Protein AF-0000000079722702 (afdb_homodimer)

Organism: NCBI:txid2484901

Structure (mmCIF, N/CA/C/O backbone):
data_AF-0000000079722702-model_v1
#
loop_
_entity.id
_entity.type
_entity.pdbx_description
1 polymer 'YvaD family protein'
#
loop_
_atom_site.group_PDB
_atom_site.id
_atom_site.type_symbol
_atom_site.label_atom_id
_atom_site.label_alt_id
_atom_site.label_comp_id
_atom_site.label_asym_id
_atom_site.label_entity_id
_atom_site.label_seq_id
_atom_site.pdbx_PDB_ins_code
_atom_site.Cartn_x
_atom_site.Cartn_y
_atom_site.Cartn_z
_atom_site.occupancy
_atom_site.B_iso_or_equiv
_atom_site.auth_seq_id
_atom_site.auth_comp_id
_atom_site.auth_asym_id
_atom_site.auth_atom_id
_atom_site.pdbx_PDB_model_num
ATOM 1 N N . MET A 1 1 ? 13.555 15.914 8.844 1 88.25 1 MET A N 1
ATOM 2 C CA . MET A 1 1 ? 13.977 15.398 7.547 1 88.25 1 MET A CA 1
ATOM 3 C C . MET A 1 1 ? 15.43 14.938 7.586 1 88.25 1 MET A C 1
ATOM 5 O O . MET A 1 1 ? 15.82 14.016 6.871 1 88.25 1 MET A O 1
ATOM 9 N N . LYS A 1 2 ? 16.172 15.414 8.586 1 88.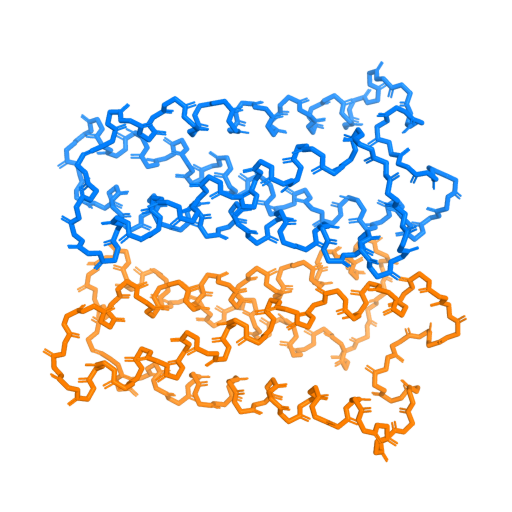75 2 LYS A N 1
ATOM 10 C CA . LYS A 1 2 ? 17.594 15.062 8.602 1 88.75 2 LYS A CA 1
ATOM 11 C C . LYS A 1 2 ? 17.781 13.57 8.844 1 88.75 2 LYS A C 1
ATOM 13 O O . LYS A 1 2 ? 18.562 12.914 8.156 1 88.75 2 LYS A O 1
ATOM 18 N N . THR A 1 3 ? 16.969 12.961 9.75 1 94.62 3 THR A N 1
ATOM 19 C CA . THR A 1 3 ? 17.109 11.539 10.07 1 94.62 3 THR A CA 1
ATOM 20 C C . THR A 1 3 ? 16.391 10.68 9.039 1 94.62 3 THR A C 1
ATOM 22 O O . THR A 1 3 ? 16.75 9.523 8.82 1 94.62 3 THR A O 1
ATOM 25 N N . LEU A 1 4 ? 15.398 11.266 8.469 1 97.44 4 LEU A N 1
ATOM 26 C CA . LEU A 1 4 ? 14.578 10.539 7.504 1 97.44 4 LEU A CA 1
ATOM 27 C C . LEU A 1 4 ? 15.266 10.469 6.145 1 97.44 4 LEU A C 1
ATOM 29 O O . LEU A 1 4 ? 15.109 9.492 5.41 1 97.44 4 LEU A O 1
ATOM 33 N N . ARG A 1 5 ? 16.062 11.43 5.887 1 97.44 5 ARG A N 1
ATOM 34 C CA . ARG A 1 5 ? 16.656 11.617 4.566 1 97.44 5 ARG A CA 1
ATOM 35 C C . ARG A 1 5 ? 17.469 10.391 4.16 1 97.44 5 ARG A C 1
ATOM 37 O O . ARG A 1 5 ? 17.281 9.852 3.068 1 97.44 5 ARG A O 1
ATOM 44 N N . PRO A 1 6 ? 18.359 9.867 4.945 1 97.69 6 PRO A N 1
ATOM 45 C CA . PRO A 1 6 ? 19.125 8.695 4.512 1 97.69 6 PRO A CA 1
ATOM 46 C C . PRO A 1 6 ? 18.234 7.488 4.219 1 97.69 6 PRO A C 1
ATOM 48 O O . PRO A 1 6 ? 18.547 6.695 3.328 1 97.69 6 PRO A O 1
ATOM 51 N N . PHE A 1 7 ? 17.203 7.277 4.934 1 98.19 7 PHE A N 1
ATOM 52 C CA . PHE A 1 7 ? 16.281 6.176 4.688 1 98.19 7 PHE A CA 1
ATOM 53 C C . PHE A 1 7 ? 15.602 6.332 3.334 1 98.19 7 PHE A C 1
ATOM 55 O O . PHE A 1 7 ? 15.492 5.367 2.574 1 98.19 7 PHE A O 1
ATOM 62 N N . PHE A 1 8 ? 15.117 7.52 3.021 1 98.44 8 PHE A N 1
ATOM 63 C CA . PHE A 1 8 ? 14.5 7.789 1.729 1 98.44 8 PHE A CA 1
ATOM 64 C C . PHE A 1 8 ? 15.484 7.535 0.593 1 98.44 8 PHE A C 1
ATOM 66 O O . PHE A 1 8 ? 15.141 6.879 -0.394 1 98.44 8 PHE A O 1
ATOM 73 N N . LEU A 1 9 ? 16.703 8.008 0.782 1 98.06 9 LEU A N 1
ATOM 74 C CA . LEU A 1 9 ? 17.688 7.867 -0.285 1 98.06 9 LEU A CA 1
ATOM 75 C C . LEU A 1 9 ? 18.031 6.398 -0.512 1 98.06 9 LEU A C 1
ATOM 77 O O . LEU A 1 9 ? 18.031 5.926 -1.65 1 98.06 9 LEU A O 1
ATOM 81 N N . ILE A 1 10 ? 18.281 5.648 0.54 1 98 10 ILE A N 1
ATOM 82 C CA . ILE A 1 10 ? 18.625 4.234 0.438 1 98 10 ILE A CA 1
ATOM 83 C C . ILE A 1 10 ? 17.469 3.467 -0.203 1 98 10 ILE A C 1
ATOM 85 O O . ILE A 1 10 ? 17.672 2.682 -1.131 1 98 10 ILE A O 1
ATOM 89 N N . THR A 1 11 ? 16.281 3.729 0.249 1 98.44 11 THR A N 1
ATOM 90 C CA . THR A 1 11 ? 15.109 3.004 -0.219 1 98.44 11 THR A CA 1
ATOM 91 C C . THR A 1 11 ? 14.781 3.377 -1.662 1 98.44 11 THR A C 1
ATOM 93 O O . THR A 1 11 ? 14.555 2.502 -2.5 1 98.44 11 THR A O 1
ATOM 96 N N . ASP A 1 12 ? 14.781 4.668 -1.955 1 98.25 12 ASP A N 1
ATOM 97 C CA . ASP A 1 12 ? 14.367 5.145 -3.271 1 98.25 12 ASP A CA 1
ATOM 98 C C . ASP A 1 12 ? 15.383 4.746 -4.34 1 98.25 12 ASP A C 1
ATOM 100 O O . ASP A 1 12 ? 15.008 4.266 -5.414 1 98.25 12 ASP A O 1
ATOM 104 N N . ILE A 1 13 ? 16.594 4.902 -4.066 1 97.06 13 ILE A N 1
ATOM 105 C CA . ILE A 1 13 ? 17.641 4.48 -4.996 1 97.06 13 ILE A CA 1
ATOM 106 C C . ILE A 1 13 ? 17.625 2.961 -5.125 1 97.06 13 ILE A C 1
ATOM 108 O O . ILE A 1 13 ? 17.766 2.424 -6.227 1 97.06 13 ILE A O 1
ATOM 112 N N . GLY A 1 14 ? 17.469 2.295 -3.998 1 96.62 14 GLY A N 1
ATOM 113 C CA . GLY A 1 14 ? 17.375 0.844 -4.012 1 96.62 14 GLY A CA 1
ATOM 114 C C . GLY A 1 14 ? 16.281 0.327 -4.918 1 96.62 14 GLY A C 1
ATOM 115 O O . GLY A 1 14 ? 16.5 -0.599 -5.703 1 96.62 14 GLY A O 1
ATOM 116 N N . PHE A 1 15 ? 15.141 0.911 -4.809 1 97.5 15 PHE A N 1
ATOM 117 C CA . PHE A 1 15 ? 14.016 0.492 -5.637 1 97.5 15 PHE A CA 1
ATOM 118 C C . PHE A 1 15 ? 14.297 0.748 -7.113 1 97.5 15 PHE A C 1
ATOM 120 O O . PHE A 1 15 ? 14.031 -0.106 -7.961 1 97.5 15 PHE A O 1
ATOM 127 N N . VAL A 1 16 ? 14.781 1.901 -7.434 1 95.88 16 VAL A N 1
ATOM 128 C CA . VAL A 1 16 ? 15.055 2.254 -8.828 1 95.88 16 VAL A CA 1
ATOM 129 C C . VAL A 1 16 ? 16.094 1.301 -9.406 1 95.88 16 VAL A C 1
ATOM 131 O O . VAL A 1 16 ? 15.922 0.776 -10.508 1 95.88 16 VAL A O 1
ATOM 134 N N . LEU A 1 17 ? 17.125 1.042 -8.664 1 94.44 17 LEU A N 1
ATOM 135 C CA . LEU A 1 17 ? 18.156 0.13 -9.125 1 94.44 17 LEU A CA 1
ATOM 136 C C . LEU A 1 17 ? 17.609 -1.281 -9.297 1 94.44 17 LEU A C 1
ATOM 138 O O . LEU A 1 17 ? 17.891 -1.942 -10.297 1 94.44 17 LEU A O 1
ATOM 142 N N . TYR A 1 18 ? 16.859 -1.737 -8.328 1 93.38 18 TYR A N 1
ATOM 143 C CA . TYR A 1 18 ? 16.281 -3.074 -8.375 1 93.38 18 TYR A CA 1
ATOM 144 C C . TYR A 1 18 ? 15.43 -3.262 -9.625 1 93.38 18 TYR A C 1
ATOM 146 O O . TYR A 1 18 ? 15.594 -4.242 -10.352 1 93.38 18 TYR A O 1
ATOM 154 N N . TRP A 1 19 ? 14.617 -2.318 -9.867 1 94.75 19 TRP A N 1
ATOM 155 C CA . TRP A 1 19 ? 13.703 -2.477 -10.992 1 94.75 19 T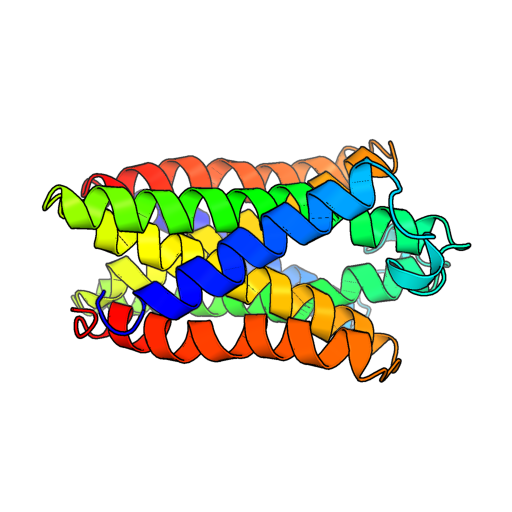RP A CA 1
ATOM 156 C C . TRP A 1 19 ? 14.422 -2.234 -12.32 1 94.75 19 TRP A C 1
ATOM 158 O O . TRP A 1 19 ? 14.078 -2.842 -13.336 1 94.75 19 TRP A O 1
ATOM 168 N N . PHE A 1 20 ? 15.398 -1.34 -12.32 1 93.19 20 PHE A N 1
ATOM 169 C CA . PHE A 1 20 ? 16.219 -1.142 -13.5 1 93.19 20 PHE A CA 1
ATOM 170 C C . PHE A 1 20 ? 16.938 -2.436 -13.891 1 93.19 20 PHE A C 1
ATOM 172 O O . PHE A 1 20 ? 16.891 -2.85 -15.055 1 93.19 20 PHE A O 1
ATOM 179 N N . ILE A 1 21 ? 17.469 -3.082 -12.938 1 91.06 21 ILE A N 1
ATOM 180 C CA . ILE A 1 21 ? 18.172 -4.336 -13.156 1 91.06 21 ILE A CA 1
ATOM 181 C C . ILE A 1 21 ? 17.188 -5.418 -13.602 1 91.06 21 ILE A C 1
ATOM 183 O O . ILE A 1 21 ? 17.516 -6.234 -14.469 1 91.06 21 ILE A O 1
ATOM 187 N N . THR A 1 22 ? 16.078 -5.441 -13 1 89.62 22 THR A N 1
ATOM 188 C CA . THR A 1 22 ? 15.055 -6.445 -13.297 1 89.62 22 THR A CA 1
ATOM 189 C C . THR A 1 22 ? 14.523 -6.262 -14.719 1 89.62 22 THR A C 1
ATOM 191 O O . THR A 1 22 ? 14.43 -7.223 -15.484 1 89.62 22 THR A O 1
ATOM 194 N N . ILE A 1 23 ? 14.258 -5.043 -15.18 1 89.88 23 ILE A N 1
ATOM 195 C CA . ILE A 1 23 ? 13.664 -4.738 -16.484 1 89.88 23 ILE A CA 1
ATOM 196 C C . ILE A 1 23 ? 14.672 -5.031 -17.594 1 89.88 23 ILE A C 1
ATOM 198 O O . ILE A 1 23 ? 14.312 -5.574 -18.641 1 89.88 23 ILE A O 1
ATOM 202 N N . LEU A 1 24 ? 15.859 -4.789 -17.312 1 89.25 24 LEU A N 1
ATOM 203 C CA . LEU A 1 24 ? 16.891 -4.965 -18.328 1 89.25 24 LEU A CA 1
ATOM 204 C C . LEU A 1 24 ? 17.438 -6.387 -18.297 1 89.25 24 LEU A C 1
ATOM 206 O O . LEU A 1 24 ? 18.281 -6.746 -19.141 1 89.25 24 LEU A O 1
ATOM 210 N N . HIS A 1 25 ? 16.906 -7.164 -17.438 1 84.38 25 HIS A N 1
ATOM 211 C CA . HIS A 1 25 ? 17.344 -8.555 -17.312 1 84.38 25 HIS A CA 1
ATOM 212 C C . HIS A 1 25 ? 18.859 -8.648 -17.203 1 84.38 25 HIS A C 1
ATOM 214 O O . HIS A 1 25 ? 19.484 -9.469 -17.875 1 84.38 25 HIS A O 1
ATOM 220 N N . ILE A 1 26 ? 19.391 -7.738 -16.469 1 82.81 26 ILE A N 1
ATOM 221 C CA . ILE A 1 26 ? 20.828 -7.699 -16.266 1 82.81 26 ILE A CA 1
ATOM 222 C C . ILE A 1 26 ? 21.281 -8.922 -15.469 1 82.81 26 ILE A C 1
ATOM 224 O O . ILE A 1 26 ? 22.344 -9.492 -15.734 1 82.81 26 ILE A O 1
ATOM 228 N N . ILE A 1 27 ? 20.453 -9.328 -14.461 1 76.12 27 ILE A N 1
ATOM 229 C CA . ILE A 1 27 ? 20.672 -10.508 -13.633 1 76.12 27 ILE A CA 1
ATOM 230 C C . ILE A 1 27 ? 19.609 -11.562 -13.93 1 76.12 27 ILE A C 1
ATOM 232 O O . ILE A 1 27 ? 18.453 -11.234 -14.188 1 76.12 27 ILE A O 1
ATOM 236 N N . PRO A 1 28 ? 20.078 -12.797 -13.867 1 75.62 28 PRO A N 1
ATOM 237 C CA . PRO A 1 28 ? 19.109 -13.867 -14.094 1 75.62 28 PRO A CA 1
ATOM 238 C C . PRO A 1 28 ? 17.891 -13.773 -13.164 1 75.62 28 PRO A C 1
ATOM 240 O O . PRO A 1 28 ? 18.047 -13.398 -12 1 75.62 28 PRO A O 1
ATOM 243 N N . ASP A 1 29 ? 16.719 -14.172 -13.68 1 74.62 29 ASP A N 1
ATOM 244 C CA . ASP A 1 29 ? 15.453 -14.047 -12.969 1 74.62 29 ASP A CA 1
ATOM 245 C C . ASP A 1 29 ? 15.477 -14.828 -11.656 1 74.62 29 ASP A C 1
ATOM 247 O O . ASP A 1 29 ? 14.867 -14.414 -10.672 1 74.62 29 ASP A O 1
ATOM 251 N N . GLU A 1 30 ? 16.203 -15.836 -11.656 1 73.62 30 GLU A N 1
ATOM 252 C CA . GLU A 1 30 ? 16.266 -16.688 -10.469 1 73.62 30 GLU A CA 1
ATOM 253 C C . GLU A 1 30 ? 16.812 -15.938 -9.266 1 73.62 30 GLU A C 1
ATOM 255 O O . GLU A 1 30 ? 16.516 -16.281 -8.117 1 73.62 30 GLU A O 1
ATOM 260 N N . TRP A 1 31 ? 17.547 -14.875 -9.602 1 70.75 31 TRP A N 1
ATOM 261 C CA . TRP A 1 31 ? 18.141 -14.109 -8.508 1 70.75 31 TRP A CA 1
ATOM 262 C C . TRP A 1 31 ? 17.234 -12.953 -8.109 1 70.75 31 TRP A C 1
ATOM 264 O O . TRP A 1 31 ? 17.359 -12.406 -7.008 1 70.75 31 TRP A O 1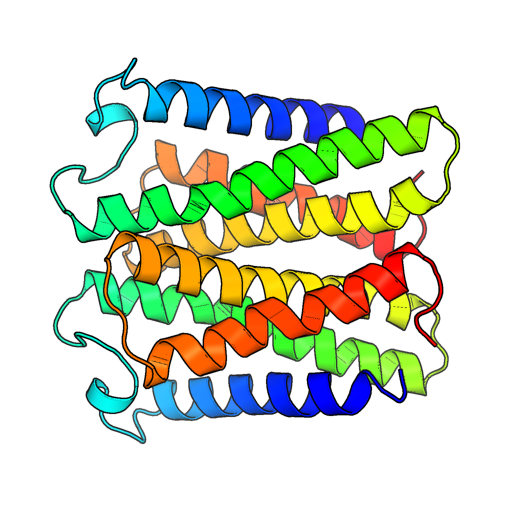
ATOM 274 N N . LEU A 1 32 ? 16.375 -12.82 -9.07 1 67.69 32 LEU A N 1
ATOM 275 C CA . LEU A 1 32 ? 15.57 -11.625 -8.859 1 67.69 32 LEU A CA 1
ATOM 276 C C . LEU A 1 32 ? 14.18 -11.984 -8.344 1 67.69 32 LEU A C 1
ATOM 278 O O . LEU A 1 32 ? 13.516 -11.156 -7.711 1 67.69 32 LEU A O 1
ATOM 282 N N . PHE A 1 33 ? 13.867 -13.297 -8.711 1 68.25 33 PHE A N 1
ATOM 283 C CA . PHE A 1 33 ? 12.531 -13.766 -8.352 1 68.25 33 PHE A CA 1
ATOM 284 C C . PHE A 1 33 ? 12.602 -15.133 -7.676 1 68.25 33 PHE A C 1
ATOM 286 O O . PHE A 1 33 ? 13.398 -15.984 -8.07 1 68.25 33 PHE A O 1
ATOM 293 N N . LYS A 1 34 ? 11.82 -15.258 -6.676 1 69.06 34 LYS A N 1
ATOM 294 C CA . LYS A 1 34 ? 11.633 -16.609 -6.172 1 69.06 34 LYS A CA 1
ATOM 295 C C . LYS A 1 34 ? 10.648 -17.391 -7.043 1 69.06 34 LYS A C 1
ATOM 297 O O . LYS A 1 34 ? 9.602 -16.875 -7.422 1 69.06 34 LYS A O 1
ATOM 302 N N . ASP A 1 35 ? 10.969 -18.672 -7.328 1 71.5 35 ASP A N 1
ATOM 303 C CA . ASP A 1 35 ? 10.125 -19.516 -8.164 1 71.5 35 ASP A CA 1
ATOM 304 C C . ASP A 1 35 ? 9.789 -18.844 -9.484 1 71.5 35 ASP A C 1
ATOM 306 O O . ASP A 1 35 ? 8.625 -18.766 -9.875 1 71.5 35 ASP A O 1
ATOM 310 N N . TYR A 1 36 ? 10.781 -18.344 -10.109 1 73.06 36 TYR A N 1
ATOM 311 C CA . TYR A 1 36 ? 10.711 -17.578 -11.352 1 73.06 36 TYR A CA 1
ATOM 312 C C . TYR A 1 36 ? 10.062 -18.406 -12.461 1 73.06 36 TYR A C 1
ATOM 314 O O . TYR A 1 36 ? 9.672 -17.859 -13.5 1 73.06 36 TYR A O 1
ATOM 322 N N . ASN A 1 37 ? 9.766 -19.594 -12.203 1 78.81 37 ASN A N 1
ATOM 323 C CA . ASN A 1 37 ? 9.141 -20.453 -13.203 1 78.81 37 ASN A CA 1
ATOM 324 C C . ASN A 1 37 ? 7.621 -20.453 -13.078 1 78.81 37 ASN A C 1
ATOM 326 O O . ASN A 1 37 ? 6.918 -20.891 -13.992 1 78.81 37 ASN A O 1
ATOM 330 N N . ASN A 1 38 ? 7.246 -19.953 -12.047 1 85.12 38 ASN A N 1
ATOM 331 C CA . ASN A 1 38 ? 5.801 -19.906 -11.859 1 85.12 38 ASN A CA 1
ATOM 332 C C . ASN A 1 38 ? 5.23 -18.562 -12.328 1 85.12 38 ASN A C 1
ATOM 334 O O . ASN A 1 38 ? 5.574 -17.516 -11.781 1 85.12 38 ASN A O 1
ATOM 338 N N . PRO A 1 39 ? 4.43 -18.562 -13.281 1 86.5 39 PRO A N 1
ATOM 339 C CA . PRO A 1 39 ? 3.924 -17.312 -13.859 1 86.5 39 PRO A CA 1
ATOM 340 C C . PRO A 1 39 ? 3.154 -16.453 -12.852 1 86.5 39 PRO A C 1
ATOM 342 O O . PRO A 1 39 ? 3.166 -15.227 -12.945 1 86.5 39 PRO A O 1
ATOM 345 N N . LEU A 1 40 ? 2.486 -17.078 -11.922 1 87.25 40 LEU A N 1
ATOM 346 C CA . LEU A 1 40 ? 1.728 -16.328 -10.922 1 87.25 40 LEU A CA 1
ATOM 347 C C . LEU A 1 40 ? 2.662 -15.562 -9.992 1 87.25 40 LEU A C 1
ATOM 349 O O . LEU A 1 40 ? 2.393 -14.414 -9.648 1 87.25 40 LEU A O 1
ATOM 353 N N . LEU A 1 41 ? 3.719 -16.172 -9.656 1 89.06 41 LEU A N 1
ATOM 354 C CA . LEU A 1 41 ? 4.684 -15.523 -8.781 1 89.06 41 LEU A CA 1
ATOM 355 C C . LEU A 1 41 ? 5.418 -14.406 -9.523 1 89.06 41 LEU A C 1
ATOM 357 O O . LEU A 1 41 ? 5.746 -13.375 -8.93 1 89.06 41 LEU A O 1
ATOM 361 N N . VAL A 1 42 ? 5.668 -14.625 -10.75 1 89.25 42 VAL A N 1
ATOM 362 C CA . VAL A 1 42 ? 6.273 -13.586 -11.586 1 89.25 42 VAL A CA 1
ATOM 363 C C . VAL A 1 42 ? 5.344 -12.383 -11.664 1 89.25 42 VAL A C 1
ATOM 365 O O . VAL A 1 42 ? 5.777 -11.242 -11.477 1 89.25 42 VAL A O 1
ATOM 368 N N . SER A 1 43 ? 4.09 -12.633 -11.93 1 92 43 SER A N 1
ATOM 369 C CA . SER A 1 43 ? 3.109 -11.547 -11.992 1 92 43 SER A CA 1
ATOM 370 C C . SER A 1 43 ? 2.98 -10.836 -10.648 1 92 43 SER A C 1
ATOM 372 O O . SER A 1 43 ? 2.863 -9.609 -10.602 1 92 43 SER A O 1
ATOM 374 N N . TRP A 1 44 ? 2.951 -11.648 -9.617 1 92.56 44 TRP A N 1
ATOM 375 C CA . TRP A 1 44 ? 2.896 -11.086 -8.273 1 92.56 44 TRP A CA 1
ATOM 376 C C . TRP A 1 44 ? 4.07 -10.141 -8.031 1 92.56 44 TRP A C 1
ATOM 378 O O . TRP A 1 44 ? 3.889 -9.023 -7.543 1 92.56 44 TRP A O 1
ATOM 388 N N . ASN A 1 45 ? 5.246 -10.555 -8.414 1 92.75 45 ASN A N 1
ATOM 389 C CA . ASN A 1 45 ? 6.434 -9.727 -8.234 1 92.75 45 ASN A CA 1
ATOM 390 C C . ASN A 1 45 ? 6.359 -8.453 -9.062 1 92.75 45 ASN A C 1
ATOM 392 O O . ASN A 1 45 ? 6.621 -7.359 -8.555 1 92.75 45 ASN A O 1
ATOM 396 N N . TRP A 1 46 ? 6.012 -8.57 -10.234 1 93.31 46 TRP A N 1
ATOM 397 C CA . TRP A 1 46 ? 5.961 -7.438 -11.148 1 93.31 46 TRP A CA 1
ATOM 398 C C . TRP A 1 46 ? 4.863 -6.461 -10.742 1 93.31 46 TRP A C 1
ATOM 400 O O . TRP A 1 46 ? 4.906 -5.281 -11.094 1 93.31 46 TRP A O 1
ATOM 410 N N . SER A 1 47 ? 3.902 -6.941 -9.984 1 96.06 47 SER A N 1
ATOM 411 C CA . SER A 1 47 ? 2.799 -6.082 -9.57 1 96.06 47 SER A CA 1
ATOM 412 C C . SER A 1 47 ? 3.264 -5.023 -8.578 1 96.06 47 SER A C 1
ATOM 414 O O . SER A 1 47 ? 2.561 -4.039 -8.336 1 96.06 47 SER A O 1
ATOM 416 N N . PHE A 1 48 ? 4.453 -5.191 -8.039 1 97.19 48 PHE A N 1
ATOM 417 C CA . PHE A 1 48 ? 4.984 -4.227 -7.082 1 97.19 48 PHE A CA 1
ATOM 418 C C . PHE A 1 48 ? 5.602 -3.033 -7.797 1 97.19 48 PHE A C 1
ATOM 420 O O . PHE A 1 48 ? 5.863 -1.999 -7.176 1 97.19 48 PHE A O 1
ATOM 427 N N . LEU A 1 49 ? 5.832 -3.15 -9.055 1 97.25 49 LEU A N 1
ATOM 428 C CA . LEU A 1 49 ? 6.586 -2.139 -9.781 1 97.25 49 LEU A CA 1
ATOM 429 C C . LEU A 1 49 ? 5.93 -0.768 -9.648 1 97.25 49 LEU A C 1
ATOM 431 O O . LEU A 1 49 ? 6.578 0.198 -9.242 1 97.25 49 LEU A O 1
ATOM 435 N N . PRO A 1 50 ? 4.637 -0.663 -9.938 1 98.12 50 PRO A N 1
ATOM 436 C CA . PRO A 1 50 ? 4.043 0.672 -9.828 1 98.12 50 PRO A CA 1
ATOM 437 C C . PRO A 1 50 ? 4.113 1.237 -8.414 1 98.12 50 PRO A C 1
ATOM 439 O O . PRO A 1 50 ? 4.387 2.426 -8.227 1 98.12 50 PRO A O 1
ATOM 442 N N . LEU A 1 51 ? 3.855 0.413 -7.461 1 98.5 51 LEU A N 1
ATOM 443 C CA . LEU A 1 51 ? 3.916 0.854 -6.07 1 98.5 51 LEU A CA 1
ATOM 444 C C . LEU A 1 51 ? 5.324 1.309 -5.707 1 98.5 51 LEU A C 1
ATOM 446 O O . LEU A 1 51 ? 5.508 2.396 -5.152 1 98.5 51 LEU A O 1
ATOM 450 N N . ASP A 1 52 ? 6.305 0.522 -6.07 1 98.44 52 ASP A N 1
ATOM 451 C CA . ASP A 1 52 ? 7.691 0.813 -5.711 1 98.44 52 ASP A CA 1
ATOM 452 C C . ASP A 1 52 ? 8.18 2.088 -6.391 1 98.44 52 ASP A C 1
ATOM 454 O O . ASP A 1 52 ? 8.938 2.863 -5.805 1 98.44 52 ASP A O 1
ATOM 458 N N . LEU A 1 53 ? 7.75 2.324 -7.551 1 98 53 LEU A N 1
ATOM 459 C CA . LEU A 1 53 ? 8.133 3.547 -8.242 1 98 53 LEU A CA 1
ATOM 460 C C . LEU A 1 53 ? 7.469 4.766 -7.609 1 98 53 LEU A C 1
ATOM 462 O O . LEU A 1 53 ? 8.078 5.832 -7.52 1 98 53 LEU A O 1
ATOM 466 N N . LEU A 1 54 ? 6.25 4.582 -7.23 1 98.56 54 LEU A N 1
ATOM 467 C CA . LEU A 1 54 ? 5.566 5.676 -6.547 1 98.56 54 LEU A CA 1
ATOM 468 C C . LEU A 1 54 ? 6.258 6.008 -5.227 1 98.56 54 LEU A C 1
ATOM 470 O O . LEU A 1 54 ? 6.328 7.176 -4.836 1 98.56 54 LEU A O 1
ATOM 474 N N . ILE A 1 55 ? 6.691 4.973 -4.527 1 98.75 55 ILE A N 1
ATOM 475 C CA . ILE A 1 55 ? 7.457 5.172 -3.301 1 98.75 55 ILE A CA 1
ATOM 476 C C . ILE A 1 55 ? 8.68 6.043 -3.59 1 98.75 55 ILE A C 1
ATOM 478 O O . ILE A 1 55 ? 8.883 7.07 -2.936 1 98.75 55 ILE A O 1
ATOM 482 N N . SER A 1 56 ? 9.453 5.691 -4.582 1 98.62 56 SER A N 1
ATOM 483 C CA . SER A 1 56 ? 10.695 6.395 -4.902 1 98.62 56 SER A CA 1
ATOM 484 C C . SER A 1 56 ? 10.414 7.82 -5.367 1 98.62 56 SER A C 1
ATOM 486 O O . SER A 1 56 ? 11.109 8.758 -4.965 1 98.62 56 SER A O 1
ATOM 488 N N . PHE A 1 57 ? 9.406 7.953 -6.184 1 98.38 57 PHE A N 1
ATOM 489 C CA . PHE A 1 57 ? 9.047 9.281 -6.668 1 98.38 57 PHE A CA 1
ATOM 490 C C . PHE A 1 57 ? 8.617 10.18 -5.516 1 98.38 57 PHE A C 1
ATOM 492 O O . PHE A 1 57 ? 9.086 11.312 -5.395 1 98.38 57 PHE A O 1
ATOM 499 N N . SER A 1 58 ? 7.715 9.742 -4.695 1 98.62 58 SER A N 1
ATOM 500 C CA . SER A 1 58 ? 7.211 10.555 -3.59 1 98.62 58 SER A CA 1
ATOM 501 C C . SER A 1 58 ? 8.312 10.844 -2.574 1 98.62 58 SER A C 1
ATOM 503 O O . SER A 1 58 ? 8.383 11.953 -2.029 1 98.62 58 SER A O 1
ATOM 505 N N . GLY A 1 59 ? 9.141 9.828 -2.322 1 98.5 59 GLY A N 1
ATOM 506 C CA . GLY A 1 59 ? 10.25 10.047 -1.403 1 98.5 59 GLY A CA 1
ATOM 507 C C . GLY A 1 59 ? 11.211 11.117 -1.878 1 98.5 59 GLY A C 1
ATOM 508 O O . GLY A 1 59 ? 11.531 12.055 -1.137 1 98.5 59 GLY A O 1
ATOM 509 N N . LEU A 1 60 ? 11.648 11.023 -3.076 1 98.31 60 LEU A N 1
ATOM 510 C CA . LEU A 1 60 ? 12.562 12.008 -3.648 1 98.31 60 LEU A CA 1
ATOM 511 C C . LEU A 1 60 ? 11.891 13.367 -3.775 1 98.31 60 LEU A C 1
ATOM 513 O O . LEU A 1 60 ? 12.523 14.398 -3.551 1 98.31 60 LEU A O 1
ATOM 517 N N . PHE A 1 61 ? 10.641 13.344 -4.129 1 98.38 61 PHE A N 1
ATOM 518 C CA . PHE A 1 61 ? 9.898 14.594 -4.258 1 98.38 61 PHE A CA 1
ATOM 519 C C . PHE A 1 61 ? 9.773 15.289 -2.908 1 98.38 61 PHE A C 1
ATOM 521 O O . PHE A 1 61 ? 9.852 16.516 -2.83 1 98.38 61 PHE A O 1
ATOM 528 N N . SER A 1 62 ? 9.555 14.531 -1.883 1 98.25 62 SER A N 1
ATOM 529 C CA . SER A 1 62 ? 9.469 15.125 -0.552 1 98.25 62 SER A CA 1
ATOM 530 C C . SER A 1 62 ? 10.781 15.789 -0.155 1 98.25 62 SER A C 1
ATOM 532 O O . SER A 1 62 ? 10.781 16.859 0.457 1 98.25 62 SER A O 1
ATOM 534 N N . LEU A 1 63 ? 11.867 15.164 -0.482 1 97.81 63 LEU A N 1
ATOM 535 C CA . LEU A 1 63 ? 13.18 15.75 -0.207 1 97.81 63 LEU A CA 1
ATOM 536 C C . LEU A 1 63 ? 13.367 17.047 -0.983 1 97.81 63 LEU A C 1
ATOM 538 O O . LEU A 1 63 ? 13.906 18.016 -0.451 1 97.81 63 LEU A O 1
ATOM 542 N N . TYR A 1 64 ? 12.969 17.016 -2.203 1 97.88 64 TYR A N 1
ATOM 543 C CA . TYR A 1 64 ? 13.039 18.219 -3.031 1 97.88 64 TYR A CA 1
ATOM 544 C C . TYR A 1 64 ? 12.234 19.344 -2.41 1 97.88 64 TYR A C 1
ATOM 546 O O . TYR A 1 64 ? 12.719 20.469 -2.303 1 97.88 64 TYR A O 1
ATOM 554 N N . LEU A 1 65 ? 11.031 19.062 -1.987 1 97.81 65 LEU A N 1
ATOM 555 C CA . LEU A 1 65 ? 10.156 20.062 -1.386 1 97.81 65 LEU A CA 1
ATOM 556 C C . LEU A 1 65 ? 10.742 20.594 -0.079 1 97.81 65 LEU A C 1
ATOM 558 O O . LEU A 1 65 ? 10.625 21.781 0.225 1 97.81 65 LEU A O 1
ATOM 562 N N . TYR A 1 66 ? 11.273 19.688 0.63 1 97 66 TYR A N 1
ATOM 563 C CA . TYR A 1 66 ? 11.93 20.078 1.868 1 97 66 TYR A CA 1
ATOM 564 C C . TYR A 1 66 ? 13.047 21.078 1.594 1 97 66 TYR A C 1
ATOM 566 O O . TYR A 1 66 ? 13.172 22.094 2.297 1 97 66 TYR A O 1
ATOM 574 N N . GLY A 1 67 ? 13.836 20.859 0.633 1 96.56 67 GLY A N 1
ATOM 575 C CA . GLY A 1 67 ? 14.898 21.781 0.244 1 96.56 67 GLY A CA 1
ATOM 576 C C . GLY A 1 67 ? 14.391 23.141 -0.176 1 96.56 67 GLY A C 1
ATOM 577 O O . GLY A 1 67 ? 15.078 24.141 -0.009 1 96.56 67 GLY A O 1
ATOM 578 N N . LYS A 1 68 ? 13.18 23.219 -0.644 1 97.75 68 LYS A N 1
ATOM 579 C CA . LYS A 1 68 ? 12.57 24.469 -1.097 1 97.75 68 LYS A CA 1
ATOM 580 C C . LYS A 1 68 ? 11.766 25.125 0.022 1 97.75 68 LYS A C 1
ATOM 582 O O . LYS A 1 68 ? 11.047 26.094 -0.214 1 97.75 68 LYS A O 1
ATOM 587 N N . ALA A 1 69 ? 11.797 24.547 1.146 1 96.38 69 ALA A N 1
ATOM 588 C CA . ALA A 1 69 ? 11.078 25.047 2.314 1 96.38 69 ALA A CA 1
ATOM 589 C C . ALA A 1 69 ? 9.57 25.109 2.055 1 96.38 69 ALA A C 1
ATOM 591 O O . ALA A 1 69 ? 8.883 26.016 2.514 1 96.38 69 ALA A O 1
ATOM 592 N N . ASN A 1 70 ? 9.219 24.172 1.206 1 96.94 70 ASN A N 1
ATOM 593 C CA . ASN A 1 70 ? 7.789 23.984 0.973 1 96.94 70 ASN A CA 1
ATOM 594 C C . ASN A 1 70 ? 7.172 23.031 2.002 1 96.94 70 ASN A C 1
ATOM 596 O O . ASN A 1 70 ? 7.633 21.906 2.166 1 96.94 70 ASN A O 1
ATOM 600 N N . SER A 1 71 ? 6.137 23.469 2.678 1 95 71 SER A N 1
ATOM 601 C CA . SER A 1 71 ? 5.547 22.75 3.795 1 95 71 SER A CA 1
ATOM 602 C C . SER A 1 71 ? 4.891 21.453 3.324 1 95 71 SER A C 1
ATOM 604 O O . SER A 1 71 ? 4.629 20.547 4.129 1 95 71 SER A O 1
ATOM 606 N N . ALA A 1 72 ? 4.68 21.297 2.061 1 96.81 72 ALA A N 1
ATOM 607 C CA . ALA A 1 72 ? 4.039 20.094 1.507 1 96.81 72 ALA A CA 1
ATOM 608 C C . ALA A 1 72 ? 4.945 18.875 1.636 1 96.81 72 ALA A C 1
ATOM 610 O O . ALA A 1 72 ? 4.504 17.75 1.438 1 96.81 72 ALA A O 1
ATOM 611 N N . TRP A 1 73 ? 6.215 19.172 2.012 1 97.19 73 TRP A N 1
ATOM 612 C CA . TRP A 1 73 ? 7.113 18.031 2.16 1 97.19 73 TRP A CA 1
ATOM 613 C C . TRP A 1 73 ? 6.621 17.094 3.258 1 97.19 73 TRP A C 1
ATOM 615 O O . TRP A 1 73 ? 6.844 15.883 3.193 1 97.19 73 TRP A O 1
ATOM 625 N N . LYS A 1 74 ? 5.855 17.547 4.195 1 96.69 74 LYS A N 1
ATOM 626 C CA . LYS A 1 74 ? 5.406 16.75 5.332 1 96.69 74 LYS A CA 1
ATOM 627 C C . LYS A 1 74 ? 4.371 15.719 4.906 1 96.69 74 LYS A C 1
ATOM 629 O O . LYS A 1 74 ? 4.578 14.516 5.07 1 96.69 74 LYS A O 1
ATOM 634 N N . PRO A 1 75 ? 3.279 16.172 4.281 1 97.88 75 PRO A N 1
ATOM 635 C CA . PRO A 1 75 ? 2.324 15.148 3.842 1 97.88 75 PRO A CA 1
ATOM 636 C C . PRO A 1 75 ? 2.889 14.25 2.746 1 97.88 75 PRO A C 1
ATOM 638 O O . PRO A 1 75 ? 2.551 13.062 2.684 1 97.88 75 PRO A O 1
ATOM 641 N N . ILE A 1 76 ? 3.715 14.711 1.927 1 98.62 76 ILE A N 1
ATOM 642 C CA . ILE A 1 76 ? 4.277 13.898 0.852 1 98.62 76 ILE A CA 1
ATOM 643 C C . ILE A 1 76 ? 5.223 12.852 1.436 1 98.62 76 ILE A C 1
ATOM 645 O O . ILE A 1 76 ? 5.27 11.711 0.959 1 98.62 76 ILE A O 1
ATOM 649 N N . SER A 1 77 ? 5.969 13.266 2.426 1 98.5 77 SER A N 1
ATOM 650 C CA . SER A 1 77 ? 6.824 12.281 3.09 1 98.5 77 SER A CA 1
ATOM 651 C C . SER A 1 77 ? 5.996 11.195 3.77 1 98.5 77 SER A C 1
ATOM 653 O O . SER A 1 77 ? 6.367 10.023 3.748 1 98.5 77 SER A O 1
ATOM 655 N N . LEU A 1 78 ? 4.906 11.594 4.352 1 98.69 78 LEU A N 1
ATOM 656 C CA . LEU A 1 78 ? 4.023 10.617 4.977 1 98.69 78 LEU A CA 1
ATOM 657 C C . LEU A 1 78 ? 3.457 9.656 3.939 1 98.69 78 LEU A C 1
ATOM 659 O O . LEU A 1 78 ? 3.389 8.445 4.18 1 98.69 78 LEU A O 1
ATOM 663 N N . ILE A 1 79 ? 3.105 10.164 2.83 1 98.88 79 ILE A N 1
ATOM 664 C CA . ILE A 1 79 ? 2.613 9.336 1.732 1 98.88 79 ILE A CA 1
ATOM 665 C C . ILE A 1 79 ? 3.672 8.312 1.343 1 98.88 79 ILE A C 1
ATOM 667 O O . ILE A 1 79 ? 3.381 7.113 1.251 1 98.88 79 ILE A O 1
ATOM 671 N N . SER A 1 80 ? 4.883 8.781 1.199 1 98.88 80 SER A N 1
ATOM 672 C CA . SER A 1 80 ? 5.969 7.887 0.817 1 98.88 80 SER A CA 1
ATOM 673 C C . SER A 1 80 ? 6.188 6.801 1.868 1 98.88 80 SER A C 1
ATOM 675 O O . SER A 1 80 ? 6.375 5.633 1.531 1 98.88 80 SER A O 1
ATOM 677 N N . LEU A 1 81 ? 6.137 7.191 3.057 1 98.88 81 LEU A N 1
ATOM 678 C CA . LEU A 1 81 ? 6.352 6.258 4.156 1 98.88 81 LEU A CA 1
ATOM 679 C C . LEU A 1 81 ? 5.258 5.199 4.191 1 98.88 81 LEU A C 1
ATOM 681 O O . LEU A 1 81 ? 5.539 4.012 4.383 1 98.88 81 LEU A O 1
ATOM 685 N N . VAL A 1 82 ? 4.047 5.574 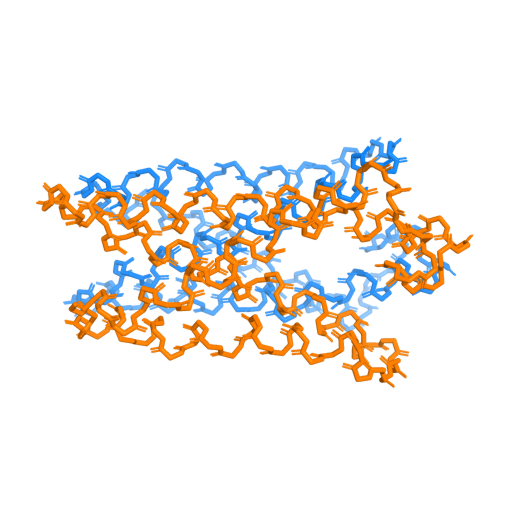3.975 1 98.94 82 VAL A N 1
ATOM 686 C CA . VAL A 1 82 ? 2.922 4.645 4.035 1 98.94 82 VAL A CA 1
ATOM 687 C C . VAL A 1 82 ? 2.947 3.721 2.82 1 98.94 82 VAL A C 1
ATOM 689 O O . VAL A 1 82 ? 2.658 2.527 2.932 1 98.94 82 VAL A O 1
ATOM 692 N N . LEU A 1 83 ? 3.268 4.262 1.686 1 98.88 83 LEU A N 1
ATOM 693 C CA . LEU A 1 83 ? 3.447 3.416 0.51 1 98.88 83 LEU A CA 1
ATOM 694 C C . LEU A 1 83 ? 4.52 2.361 0.76 1 98.88 83 LEU A C 1
ATOM 696 O O . LEU A 1 83 ? 4.336 1.191 0.411 1 98.88 83 LEU A O 1
ATOM 700 N N . THR A 1 84 ? 5.629 2.799 1.342 1 98.94 84 THR A N 1
ATOM 701 C CA . THR A 1 84 ? 6.734 1.899 1.646 1 98.94 84 THR A CA 1
ATOM 702 C C . THR A 1 84 ? 6.297 0.808 2.617 1 98.94 84 THR A C 1
ATOM 704 O O . THR A 1 84 ? 6.543 -0.376 2.383 1 98.94 84 THR A O 1
ATOM 707 N N . PHE A 1 85 ? 5.621 1.229 3.625 1 98.94 85 PHE A N 1
ATOM 708 C CA . PHE A 1 85 ? 5.066 0.292 4.594 1 98.94 85 PHE A CA 1
ATOM 709 C C . PHE A 1 85 ? 4.152 -0.718 3.912 1 98.94 85 PHE A C 1
ATOM 711 O O . PHE A 1 85 ? 4.223 -1.917 4.188 1 98.94 85 PHE A O 1
ATOM 718 N N . SER A 1 86 ? 3.328 -0.287 3.014 1 98.81 86 SER A N 1
ATOM 719 C CA . SER A 1 86 ? 2.381 -1.146 2.309 1 98.81 86 SER A CA 1
ATOM 720 C C . SER A 1 86 ? 3.105 -2.184 1.458 1 98.81 86 SER A C 1
ATOM 722 O O . SER A 1 86 ? 2.697 -3.346 1.407 1 98.81 86 SER A O 1
ATOM 724 N N . SER A 1 87 ? 4.113 -1.714 0.809 1 98.69 87 SER A N 1
ATOM 725 C CA . SER A 1 87 ? 4.898 -2.627 -0.017 1 98.69 87 SER A CA 1
ATOM 726 C C . SER A 1 87 ? 5.496 -3.75 0.819 1 98.69 87 SER A C 1
ATOM 728 O O . SER A 1 87 ? 5.34 -4.93 0.491 1 98.69 87 SER A O 1
ATOM 730 N N . GLY A 1 88 ? 6.152 -3.408 1.925 1 98.5 88 GLY A N 1
ATOM 731 C CA . GLY A 1 88 ? 6.711 -4.406 2.822 1 98.5 88 GLY A CA 1
ATOM 732 C C . GLY A 1 88 ? 5.66 -5.324 3.42 1 98.5 88 GLY A C 1
ATOM 733 O O . GLY A 1 88 ? 5.867 -6.539 3.504 1 98.5 88 GLY A O 1
ATOM 734 N N . LEU A 1 89 ? 4.598 -4.742 3.805 1 98.62 89 LEU A N 1
ATOM 735 C CA . LEU A 1 89 ? 3.525 -5.504 4.438 1 98.62 89 LEU A CA 1
ATOM 736 C C . LEU A 1 89 ? 2.957 -6.547 3.48 1 98.62 89 LEU A C 1
ATOM 738 O O . LEU A 1 89 ? 2.77 -7.703 3.859 1 98.62 89 LEU A O 1
ATOM 742 N N . GLN A 1 90 ? 2.68 -6.125 2.279 1 98.19 90 GLN A N 1
ATOM 743 C CA . GLN A 1 90 ? 2.113 -7.039 1.293 1 98.19 90 GLN A CA 1
ATOM 744 C C . GLN A 1 90 ? 3.055 -8.211 1.021 1 98.19 90 GLN A C 1
ATOM 746 O O . GLN A 1 90 ? 2.617 -9.359 0.924 1 98.19 90 GLN A O 1
ATOM 751 N N . ALA A 1 91 ? 4.344 -7.918 0.9 1 96.88 91 ALA A N 1
ATOM 752 C CA . ALA A 1 91 ? 5.324 -8.969 0.642 1 96.88 91 ALA A CA 1
ATOM 753 C C . ALA A 1 91 ? 5.43 -9.93 1.826 1 96.88 91 ALA A C 1
ATOM 755 O O . ALA A 1 91 ? 5.379 -11.148 1.653 1 96.88 91 ALA A O 1
ATOM 756 N N . ILE A 1 92 ? 5.512 -9.391 3.018 1 97.69 92 ILE A N 1
ATOM 757 C CA . ILE A 1 92 ? 5.684 -10.203 4.215 1 97.69 92 ILE A CA 1
ATOM 758 C C . ILE A 1 92 ? 4.418 -11.023 4.473 1 97.69 92 ILE A C 1
ATOM 760 O O . ILE A 1 92 ? 4.496 -12.188 4.879 1 97.69 92 ILE A O 1
ATOM 764 N N . ALA A 1 93 ? 3.295 -10.43 4.246 1 97.5 93 ALA A N 1
ATOM 765 C CA . ALA A 1 93 ? 2.037 -11.156 4.41 1 97.5 93 ALA A CA 1
ATOM 766 C C . ALA A 1 93 ? 1.956 -12.344 3.447 1 97.5 93 ALA A C 1
ATOM 768 O O . ALA A 1 93 ? 1.585 -13.445 3.846 1 97.5 93 ALA A O 1
ATOM 769 N N . PHE A 1 94 ? 2.316 -12.125 2.244 1 95.94 94 PHE A N 1
ATOM 770 C CA . PHE A 1 94 ? 2.266 -13.18 1.241 1 95.94 94 PHE A CA 1
ATOM 771 C C . PHE A 1 94 ? 3.211 -14.32 1.605 1 95.94 94 PHE A C 1
ATOM 773 O O . PHE A 1 94 ? 2.803 -15.484 1.657 1 95.94 94 PHE A O 1
ATOM 780 N N . TRP A 1 95 ? 4.438 -13.977 1.892 1 94.25 95 TRP A N 1
ATOM 781 C CA . TRP A 1 95 ? 5.43 -14.992 2.211 1 94.25 95 TRP A CA 1
ATOM 782 C C . TRP A 1 95 ? 5.09 -15.695 3.523 1 94.25 95 TRP A C 1
ATOM 784 O O . TRP A 1 95 ? 5.344 -16.891 3.682 1 94.25 95 TRP A O 1
ATOM 794 N N . GLY A 1 96 ? 4.629 -14.945 4.449 1 95.25 96 GLY A N 1
ATOM 795 C CA . GLY A 1 96 ? 4.199 -15.547 5.703 1 95.25 96 GLY A CA 1
ATOM 796 C C . GLY A 1 96 ? 3.09 -16.562 5.531 1 95.25 96 GLY A C 1
ATOM 797 O O . GLY A 1 96 ? 3.146 -17.656 6.102 1 95.25 96 GLY A O 1
ATOM 798 N N . ILE A 1 97 ? 2.121 -16.25 4.746 1 94.25 97 ILE A N 1
ATOM 799 C CA . ILE A 1 97 ? 1 -17.156 4.5 1 94.25 97 ILE A CA 1
ATOM 800 C C . ILE A 1 97 ? 1.492 -18.391 3.762 1 94.25 97 ILE A C 1
ATOM 802 O O . ILE A 1 97 ? 1.022 -19.5 4.023 1 94.25 97 ILE A O 1
ATOM 806 N N . ARG A 1 98 ? 2.473 -18.156 2.902 1 92.75 98 ARG A N 1
ATOM 807 C CA . ARG A 1 98 ? 3.057 -19.266 2.15 1 92.75 98 ARG A CA 1
ATOM 808 C C . ARG A 1 98 ? 3.998 -20.078 3.025 1 92.75 98 ARG A C 1
ATOM 810 O O . ARG A 1 98 ? 4.445 -21.156 2.623 1 92.75 98 ARG A O 1
ATOM 817 N N . LEU A 1 99 ? 4.312 -19.562 4.172 1 93.69 99 LEU A N 1
ATOM 818 C CA . LEU A 1 99 ? 5.266 -20.188 5.086 1 93.69 99 LEU A CA 1
ATOM 819 C C . LEU A 1 99 ? 6.605 -20.422 4.398 1 93.69 99 LEU A C 1
ATOM 821 O O . LEU A 1 99 ? 7.223 -21.469 4.57 1 93.69 99 LEU A O 1
ATOM 825 N N . ASP A 1 100 ? 6.934 -19.547 3.545 1 90.56 100 ASP A N 1
ATOM 826 C CA . ASP A 1 100 ? 8.211 -19.547 2.84 1 90.56 100 ASP A CA 1
ATOM 827 C C . ASP A 1 100 ? 9.164 -18.516 3.436 1 90.56 100 ASP A C 1
ATOM 829 O O . ASP A 1 100 ? 9.117 -17.344 3.066 1 90.56 100 ASP A O 1
ATOM 833 N N . PHE A 1 101 ? 10 -19.047 4.316 1 89.81 101 PHE A N 1
ATOM 834 C CA . PHE A 1 101 ? 10.875 -18.156 5.051 1 89.81 101 PHE A CA 1
ATOM 835 C C . PHE A 1 101 ? 12.281 -18.172 4.457 1 89.81 101 PHE A C 1
ATOM 837 O O . PHE A 1 101 ? 13.008 -19.156 4.594 1 89.81 101 PHE A O 1
ATOM 844 N N . ASP A 1 102 ? 12.523 -17.375 3.588 1 90 102 ASP A N 1
ATOM 845 C CA . ASP A 1 102 ? 13.836 -17.125 2.984 1 90 102 ASP A CA 1
ATOM 846 C C . ASP A 1 102 ? 14.359 -15.75 3.381 1 90 102 ASP A C 1
ATOM 848 O O . ASP A 1 102 ? 13.75 -14.727 3.066 1 90 102 ASP A O 1
ATOM 852 N N . ILE A 1 103 ? 15.391 -15.703 3.984 1 90.88 103 ILE A N 1
ATOM 853 C CA . ILE A 1 103 ? 15.938 -14.484 4.566 1 90.88 103 ILE A CA 1
ATOM 854 C C . ILE A 1 103 ? 16.219 -13.469 3.465 1 90.88 103 ILE A C 1
ATOM 856 O O . ILE A 1 103 ? 16.078 -12.258 3.676 1 90.88 103 ILE A O 1
ATOM 860 N N . THR A 1 104 ? 16.578 -13.867 2.283 1 88.12 104 THR A N 1
ATOM 861 C CA . THR A 1 104 ? 16.906 -12.977 1.177 1 88.12 104 THR A CA 1
ATOM 862 C C . THR A 1 104 ? 15.68 -12.164 0.759 1 88.12 104 THR A C 1
ATOM 864 O O . THR A 1 104 ? 15.812 -11.023 0.297 1 88.12 104 THR A O 1
ATOM 867 N N . TRP A 1 105 ? 14.523 -12.688 1.032 1 88.56 105 TRP A N 1
ATOM 868 C CA . TRP A 1 105 ? 13.289 -12 0.647 1 88.56 105 TRP A CA 1
ATOM 869 C C . TRP A 1 105 ? 12.641 -11.328 1.854 1 88.56 105 TRP A C 1
ATOM 871 O O . TRP A 1 105 ? 12.047 -10.258 1.729 1 88.56 105 TRP A O 1
ATOM 881 N N . TRP A 1 106 ? 12.891 -11.93 3.006 1 94.56 106 TRP A N 1
ATOM 882 C CA . TRP A 1 106 ? 12.258 -11.398 4.207 1 94.56 106 TRP A CA 1
ATOM 883 C C . TRP A 1 106 ? 12.984 -10.156 4.707 1 94.56 106 TRP A C 1
ATOM 885 O O . TRP A 1 106 ? 12.352 -9.18 5.109 1 94.56 106 TRP A O 1
ATOM 895 N N . LEU A 1 107 ? 14.219 -10.125 4.582 1 95.38 107 LEU A N 1
ATOM 896 C CA . LEU A 1 107 ? 15.008 -9.062 5.199 1 95.38 107 LEU A CA 1
ATOM 897 C C . LEU A 1 107 ? 14.695 -7.711 4.555 1 95.38 107 LEU A C 1
ATOM 899 O O . LEU A 1 107 ? 14.328 -6.758 5.246 1 95.38 107 LEU A O 1
ATOM 903 N N . PRO A 1 108 ? 14.859 -7.57 3.25 1 95 108 PRO A N 1
ATOM 904 C CA . PRO A 1 108 ? 14.547 -6.27 2.656 1 95 108 PRO A CA 1
ATOM 905 C C . PRO A 1 108 ? 13.094 -5.852 2.887 1 95 108 PRO A C 1
ATOM 907 O O . PRO A 1 108 ? 12.812 -4.668 3.1 1 95 108 PRO A O 1
ATOM 910 N N . ASN A 1 109 ? 12.227 -6.797 2.9 1 97.25 109 ASN A N 1
ATOM 911 C CA . ASN A 1 109 ? 10.812 -6.449 3.049 1 97.25 109 ASN A CA 1
ATOM 912 C C . ASN A 1 109 ? 10.469 -6.121 4.5 1 97.25 109 ASN A C 1
ATOM 914 O O . ASN A 1 109 ? 9.594 -5.293 4.762 1 97.25 109 ASN A O 1
ATOM 918 N N . LEU A 1 110 ? 11.148 -6.73 5.406 1 98 110 LEU A N 1
ATOM 919 C CA . LEU A 1 110 ? 10.992 -6.336 6.805 1 98 110 LEU A CA 1
ATOM 920 C C . LEU A 1 110 ? 11.531 -4.93 7.035 1 98 110 LEU A C 1
ATOM 922 O O . LEU A 1 110 ? 10.953 -4.152 7.797 1 98 110 LEU A O 1
ATOM 926 N N . TYR A 1 111 ? 12.672 -4.66 6.383 1 98.5 111 TYR A N 1
ATOM 927 C CA . TYR A 1 111 ? 13.195 -3.299 6.426 1 98.5 111 TYR A CA 1
ATOM 928 C C . TYR A 1 111 ? 12.156 -2.301 5.93 1 98.5 111 TYR A C 1
ATOM 930 O O . TYR A 1 111 ? 11.898 -1.289 6.586 1 98.5 111 TYR A O 1
ATOM 938 N N . LEU A 1 112 ? 11.539 -2.584 4.801 1 98.62 112 LEU A N 1
ATOM 939 C CA . LEU A 1 112 ? 10.523 -1.708 4.223 1 98.62 112 LEU A CA 1
ATOM 940 C C . LEU A 1 112 ? 9.312 -1.596 5.141 1 98.62 112 LEU A C 1
ATOM 942 O O . LEU A 1 112 ? 8.664 -0.55 5.191 1 98.62 112 LEU A O 1
ATOM 946 N N . LEU A 1 113 ? 9.07 -2.633 5.875 1 98.69 113 LEU A N 1
ATOM 947 C CA . LEU A 1 113 ? 7.906 -2.695 6.754 1 98.69 113 LEU A CA 1
ATOM 948 C C . LEU A 1 113 ? 8.148 -1.905 8.031 1 98.69 113 LEU A C 1
ATOM 950 O O . LEU A 1 113 ? 7.262 -1.19 8.508 1 98.69 113 LEU A O 1
ATOM 954 N N . LEU A 1 114 ? 9.328 -1.869 8.539 1 98.56 114 LEU A N 1
ATOM 955 C CA . LEU A 1 114 ? 9.555 -1.474 9.93 1 98.56 114 LEU A CA 1
ATOM 956 C C . LEU A 1 114 ? 10 -0.017 10.008 1 98.56 114 LEU A C 1
ATOM 958 O O . LEU A 1 114 ? 9.477 0.75 10.82 1 98.56 114 LEU A O 1
ATOM 962 N N . TYR A 1 115 ? 10.883 0.419 9.18 1 98.38 115 TYR A N 1
ATOM 963 C CA . TYR A 1 115 ? 11.445 1.742 9.422 1 98.38 115 TYR A CA 1
ATOM 964 C C . TYR A 1 115 ? 10.391 2.826 9.234 1 98.38 115 TYR A C 1
ATOM 966 O O . TYR A 1 115 ? 10.391 3.83 9.953 1 98.38 115 TYR A O 1
ATOM 974 N N . PRO A 1 116 ? 9.477 2.625 8.281 1 98.69 116 PRO A N 1
ATOM 975 C CA . PRO A 1 116 ? 8.461 3.672 8.133 1 98.69 116 PRO A CA 1
ATOM 976 C C . PRO A 1 116 ? 7.602 3.838 9.383 1 98.69 116 PRO A C 1
ATOM 978 O O . PRO A 1 116 ? 7.113 4.938 9.656 1 98.69 116 PRO A O 1
ATOM 981 N N . ILE A 1 117 ? 7.391 2.758 10.133 1 98.69 117 ILE A N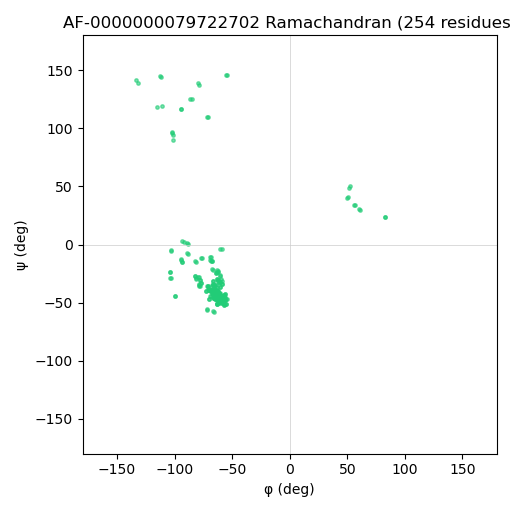 1
ATOM 982 C CA . ILE A 1 117 ? 6.527 2.812 11.305 1 98.69 117 ILE A CA 1
ATOM 983 C C . ILE A 1 117 ? 7.02 3.896 12.258 1 98.69 117 ILE A C 1
ATOM 985 O O . ILE A 1 117 ? 6.227 4.68 12.781 1 98.69 117 ILE A O 1
ATOM 989 N N . TYR A 1 118 ? 8.312 3.969 12.445 1 98 118 TYR A N 1
ATOM 990 C CA . TYR A 1 118 ? 8.914 4.957 13.328 1 98 118 TYR A CA 1
ATOM 991 C C . TYR A 1 118 ? 8.633 6.375 12.836 1 98 118 TYR A C 1
ATOM 993 O O . TYR A 1 118 ? 8.219 7.234 13.617 1 98 118 TYR A O 1
ATOM 1001 N N . PHE A 1 119 ? 8.758 6.633 11.648 1 98.25 119 PHE A N 1
ATOM 1002 C CA . PHE A 1 119 ? 8.633 7.98 11.117 1 98.25 119 PHE A CA 1
ATOM 1003 C C . PHE A 1 119 ? 7.168 8.352 10.914 1 98.25 119 PHE A C 1
ATOM 1005 O O . PHE A 1 119 ? 6.809 9.531 10.992 1 98.25 119 PHE A O 1
ATOM 1012 N N . ILE A 1 120 ? 6.336 7.344 10.656 1 98.56 120 ILE A N 1
ATOM 1013 C CA . ILE A 1 120 ? 4.898 7.59 10.594 1 98.56 120 ILE A CA 1
ATOM 1014 C C . ILE A 1 120 ? 4.398 8.07 11.953 1 98.56 120 ILE A C 1
ATOM 1016 O O . ILE A 1 120 ? 3.648 9.047 12.039 1 98.56 120 ILE A O 1
ATOM 1020 N N . ARG A 1 121 ? 4.875 7.375 12.992 1 97.69 121 ARG A N 1
ATOM 1021 C CA . ARG A 1 121 ? 4.52 7.812 14.336 1 97.69 121 ARG A CA 1
ATOM 1022 C C . ARG A 1 121 ? 4.941 9.258 14.57 1 97.69 121 ARG A C 1
ATOM 1024 O O . ARG A 1 121 ? 4.16 10.062 15.086 1 97.69 121 ARG A O 1
ATOM 1031 N N . LYS A 1 122 ? 6.141 9.586 14.172 1 96.69 122 LYS A N 1
ATOM 1032 C CA . LYS A 1 122 ? 6.656 10.938 14.352 1 96.69 122 LYS A CA 1
ATOM 1033 C C . LYS A 1 122 ? 5.836 11.953 13.547 1 96.69 122 LYS A C 1
ATOM 1035 O O . LYS A 1 122 ? 5.648 13.086 13.984 1 96.69 122 LYS A O 1
ATOM 1040 N N . SER A 1 123 ? 5.391 11.539 12.414 1 96.19 123 SER A N 1
ATOM 1041 C CA . SER A 1 123 ? 4.562 12.414 11.586 1 96.19 123 SER A CA 1
ATOM 1042 C C . SER A 1 123 ? 3.217 12.688 12.25 1 96.19 123 SER A C 1
ATOM 1044 O O . SER A 1 123 ? 2.754 13.828 12.281 1 96.19 123 SER A O 1
ATOM 1046 N N . VAL A 1 124 ? 2.613 11.703 12.805 1 96.75 124 VAL A N 1
ATOM 1047 C CA . VAL A 1 124 ? 1.299 11.805 13.438 1 96.75 124 VAL A CA 1
ATOM 1048 C C . VAL A 1 124 ? 1.384 12.688 14.672 1 96.75 124 VAL A C 1
ATOM 1050 O O . VAL A 1 124 ? 0.473 13.477 14.945 1 96.75 124 VAL A O 1
ATOM 1053 N N . THR A 1 125 ? 2.518 12.641 15.391 1 95.31 125 THR A N 1
ATOM 1054 C CA . THR A 1 125 ? 2.67 13.406 16.625 1 95.31 125 THR A CA 1
ATOM 1055 C C . THR A 1 125 ? 3.211 14.805 16.312 1 95.31 125 THR A C 1
ATOM 1057 O O . THR A 1 125 ? 3.342 15.633 17.219 1 95.31 125 THR A O 1
ATOM 1060 N N . GLY A 1 126 ? 3.59 15.078 15.148 1 92.38 126 GLY A N 1
ATOM 1061 C CA . GLY A 1 126 ? 4.109 16.375 14.789 1 92.38 126 GLY A CA 1
ATOM 1062 C C . GLY A 1 126 ? 5.578 16.562 15.125 1 92.38 126 GLY A C 1
ATOM 1063 O O . GLY A 1 126 ? 6.07 17.688 15.219 1 92.38 126 GLY A O 1
ATOM 1064 N N . GLU A 1 127 ? 6.281 15.43 15.227 1 93 127 GLU A N 1
ATOM 1065 C CA . GLU A 1 127 ? 7.668 15.477 15.68 1 93 127 GLU A CA 1
ATOM 1066 C C . GLU A 1 127 ? 8.641 15.32 14.516 1 93 127 GLU A C 1
ATOM 1068 O O . GLU A 1 127 ? 9.852 15.43 14.695 1 93 127 GLU A O 1
ATOM 1073 N N . LEU A 1 128 ? 8.055 15.062 13.328 1 90.25 128 LEU A N 1
ATOM 1074 C CA . LEU A 1 128 ? 8.938 14.898 12.18 1 90.25 128 LEU A CA 1
ATOM 1075 C C . LEU A 1 128 ? 9.539 16.234 11.766 1 90.25 128 LEU A C 1
ATOM 1077 O O . LEU A 1 128 ? 8.812 17.172 11.43 1 90.25 128 LEU A O 1
ATOM 1081 N N . THR A 1 129 ? 10.867 16.484 11.969 1 83.19 129 THR A N 1
ATOM 1082 C CA . THR A 1 129 ? 11.562 17.734 11.703 1 83.19 129 THR A CA 1
ATOM 1083 C C . THR A 1 129 ? 12.656 17.531 10.656 1 83.19 129 THR A C 1
ATOM 1085 O O . THR A 1 129 ? 13.211 16.438 10.531 1 83.19 129 THR A O 1
ATOM 1088 N N . MET B 1 1 ? -13.711 16.609 6.414 1 88.56 1 MET B N 1
ATOM 1089 C CA . MET B 1 1 ? -14.102 15.273 6.871 1 88.56 1 MET B CA 1
ATOM 1090 C C . MET B 1 1 ? -15.547 14.969 6.48 1 88.56 1 MET B C 1
ATOM 1092 O O . MET B 1 1 ? -15.898 13.805 6.242 1 88.56 1 MET B O 1
ATOM 1096 N N . LYS B 1 2 ? -16.312 16 6.172 1 88.75 2 LYS B N 1
ATOM 1097 C CA . LYS B 1 2 ? -17.719 15.742 5.887 1 88.75 2 LYS B CA 1
ATOM 1098 C C . LYS B 1 2 ? -17.891 14.945 4.598 1 88.75 2 LYS B C 1
ATOM 1100 O O . LYS B 1 2 ? -18.641 13.969 4.559 1 88.75 2 LYS B O 1
ATOM 1105 N N . THR B 1 3 ? -17.094 15.258 3.555 1 94.62 3 THR B N 1
ATOM 1106 C CA . THR B 1 3 ? -17.203 14.57 2.275 1 94.62 3 THR B CA 1
ATOM 1107 C C . THR B 1 3 ? -16.438 13.242 2.301 1 94.62 3 THR B C 1
ATOM 1109 O O . THR B 1 3 ? -16.766 12.32 1.559 1 94.62 3 THR B O 1
ATOM 1112 N N . LEU B 1 4 ? -15.461 13.211 3.129 1 97.38 4 LEU B N 1
ATOM 1113 C CA . LEU B 1 4 ? -14.609 12.031 3.215 1 97.38 4 LEU B CA 1
ATOM 1114 C C . LEU B 1 4 ? -15.273 10.938 4.047 1 97.38 4 LEU B C 1
ATOM 1116 O O . LEU B 1 4 ? -15.078 9.75 3.791 1 97.38 4 LEU B O 1
ATOM 1120 N N . ARG B 1 5 ? -16.078 11.359 4.934 1 97.44 5 ARG B N 1
ATOM 1121 C CA . ARG B 1 5 ? -16.672 10.469 5.93 1 97.44 5 ARG B CA 1
ATOM 1122 C C . ARG B 1 5 ? -17.438 9.336 5.262 1 97.44 5 ARG B C 1
ATOM 1124 O O . ARG B 1 5 ? -17.234 8.164 5.566 1 97.44 5 ARG B O 1
ATOM 1131 N N . PRO B 1 6 ? -18.328 9.57 4.344 1 97.62 6 PRO B N 1
ATOM 1132 C CA . PRO B 1 6 ? -19.062 8.461 3.734 1 97.62 6 PRO B CA 1
ATOM 1133 C C . PRO B 1 6 ? -18.141 7.469 3.018 1 97.62 6 PRO B C 1
ATOM 1135 O O . PRO B 1 6 ? -18.422 6.27 2.994 1 97.62 6 PRO B O 1
ATOM 1138 N N . PHE B 1 7 ? -17.125 7.902 2.406 1 98.19 7 PHE B N 1
ATOM 1139 C CA . PHE B 1 7 ? -16.188 7.02 1.739 1 98.19 7 PHE B CA 1
ATOM 1140 C C . PHE B 1 7 ? -15.484 6.113 2.746 1 98.19 7 PHE B C 1
ATOM 1142 O O . PHE B 1 7 ? -15.336 4.91 2.514 1 98.19 7 PHE B O 1
ATOM 1149 N N . PHE B 1 8 ? -15.016 6.672 3.846 1 98.44 8 PHE B N 1
ATOM 1150 C CA . PHE B 1 8 ? -14.383 5.883 4.898 1 98.44 8 PHE B CA 1
ATOM 1151 C C . PHE B 1 8 ? -15.352 4.832 5.438 1 98.44 8 PHE B C 1
ATOM 1153 O O . PHE B 1 8 ? -14.984 3.664 5.582 1 98.44 8 PHE B O 1
ATOM 1160 N N . LEU B 1 9 ? -16.578 5.25 5.668 1 98.06 9 LEU B N 1
ATOM 1161 C CA . LEU B 1 9 ? -17.547 4.324 6.246 1 98.06 9 LEU B CA 1
ATOM 1162 C C . LEU B 1 9 ? -17.859 3.189 5.281 1 98.06 9 LEU B C 1
ATOM 1164 O O . LEU B 1 9 ? -17.828 2.018 5.664 1 98.06 9 LEU B O 1
ATOM 1168 N N . ILE B 1 10 ? -18.094 3.49 4.02 1 98 10 ILE B N 1
ATOM 1169 C CA . ILE B 1 10 ? -18.406 2.482 3.01 1 98 10 ILE B CA 1
ATOM 1170 C C . ILE B 1 10 ? -17.219 1.526 2.857 1 98 10 ILE B C 1
ATOM 1172 O O . ILE B 1 10 ? -17.391 0.306 2.863 1 98 10 ILE B O 1
ATOM 1176 N N . THR B 1 11 ? -16.047 2.066 2.773 1 98.44 11 THR B N 1
ATOM 1177 C CA . THR B 1 11 ? -14.852 1.27 2.541 1 98.44 11 THR B CA 1
ATOM 1178 C C . THR B 1 11 ? -14.516 0.428 3.768 1 98.44 11 THR B C 1
ATOM 1180 O O . THR B 1 11 ? -14.266 -0.772 3.652 1 98.44 11 THR B O 1
ATOM 1183 N N . ASP B 1 12 ? -14.539 1.052 4.926 1 98.25 12 ASP B N 1
ATOM 1184 C CA . ASP B 1 12 ? -14.125 0.376 6.152 1 98.25 12 ASP B CA 1
ATOM 1185 C C . ASP B 1 12 ? -15.117 -0.72 6.539 1 98.25 12 ASP B C 1
ATOM 1187 O O . ASP B 1 12 ? -14.711 -1.834 6.883 1 98.25 12 ASP B O 1
ATOM 1191 N N . ILE B 1 13 ? -16.328 -0.441 6.465 1 97.06 13 ILE B N 1
ATOM 1192 C CA . ILE B 1 13 ? -17.344 -1.448 6.742 1 97.06 13 ILE B CA 1
ATOM 1193 C C . ILE B 1 13 ? -17.297 -2.537 5.672 1 97.06 13 ILE B C 1
ATOM 1195 O O . ILE B 1 13 ? -17.406 -3.727 5.984 1 97.06 13 ILE B O 1
ATOM 1199 N N . GLY B 1 14 ? -17.156 -2.117 4.449 1 96.56 14 GLY B N 1
ATOM 1200 C CA . GLY B 1 14 ? -17.016 -3.07 3.359 1 96.56 14 GLY B CA 1
ATOM 1201 C C . GLY B 1 14 ? -15.891 -4.066 3.57 1 96.56 14 GLY B C 1
ATOM 1202 O O . GLY B 1 14 ? -16.078 -5.27 3.381 1 96.56 14 GLY B O 1
ATOM 1203 N N . PHE B 1 15 ? -14.758 -3.578 3.947 1 97.5 15 PHE B N 1
ATOM 1204 C CA . PHE B 1 15 ? -13.617 -4.445 4.184 1 97.5 15 PHE B CA 1
ATOM 1205 C C . PHE B 1 15 ? -13.891 -5.402 5.34 1 97.5 15 PHE B C 1
ATOM 1207 O O . PHE B 1 15 ? -13.586 -6.594 5.25 1 97.5 15 PHE B O 1
ATOM 1214 N N . VAL B 1 16 ? -14.406 -4.902 6.418 1 95.81 16 VAL B N 1
ATOM 1215 C CA . VAL B 1 16 ? -14.672 -5.73 7.59 1 95.81 16 VAL B CA 1
ATOM 1216 C C . VAL B 1 16 ? -15.68 -6.82 7.234 1 95.81 16 VAL B C 1
ATOM 1218 O O . VAL B 1 16 ? -15.477 -7.992 7.562 1 95.81 16 VAL B O 1
ATOM 1221 N N . LEU B 1 17 ? -16.688 -6.457 6.551 1 94.44 17 LEU B N 1
ATOM 1222 C CA . LEU B 1 17 ? -17.703 -7.426 6.145 1 94.44 17 LEU B CA 1
ATOM 1223 C C . LEU B 1 17 ? -17.125 -8.461 5.195 1 94.44 17 LEU B C 1
ATOM 1225 O O . LEU B 1 17 ? -17.359 -9.664 5.352 1 94.44 17 LEU B O 1
ATOM 1229 N N . TYR B 1 18 ? -16.375 -8.016 4.227 1 93.31 18 TYR B N 1
ATOM 1230 C CA . TYR B 1 18 ? -15.758 -8.898 3.25 1 93.31 18 TYR B CA 1
ATOM 1231 C C . TYR B 1 18 ? -14.891 -9.945 3.938 1 93.31 18 TYR B C 1
ATOM 1233 O O . TYR B 1 18 ? -15.016 -11.148 3.672 1 93.31 18 TYR B O 1
ATOM 1241 N N . TRP B 1 19 ? -14.094 -9.5 4.812 1 94.81 19 TRP B N 1
ATOM 1242 C CA . TRP B 1 19 ? -13.164 -10.43 5.441 1 94.81 19 TRP B CA 1
ATOM 1243 C C . TRP B 1 19 ? -13.875 -11.289 6.484 1 94.81 19 TRP B C 1
ATOM 1245 O O . TRP B 1 19 ? -13.5 -12.445 6.695 1 94.81 19 TRP B O 1
ATOM 1255 N N . PHE B 1 20 ? -14.867 -10.734 7.152 1 93.25 20 PHE B N 1
ATOM 1256 C CA . PHE B 1 20 ? -15.688 -11.523 8.07 1 93.25 20 PHE B CA 1
ATOM 1257 C C . PHE B 1 20 ? -16.359 -12.68 7.336 1 93.25 20 PHE B C 1
ATOM 1259 O O . PHE B 1 20 ? -16.281 -13.828 7.781 1 93.25 20 PHE B O 1
ATOM 1266 N N . ILE B 1 21 ? -16.875 -12.383 6.215 1 91.31 21 ILE B N 1
ATOM 1267 C CA . ILE B 1 21 ? -17.562 -13.391 5.406 1 91.31 21 ILE B CA 1
ATOM 1268 C C . ILE B 1 21 ? -16.547 -14.406 4.887 1 91.31 21 ILE B C 1
ATOM 1270 O O . ILE B 1 21 ? -16.844 -15.602 4.832 1 91.31 21 ILE B O 1
ATOM 1274 N N . THR B 1 22 ? -15.445 -13.945 4.484 1 89.75 22 THR B N 1
ATOM 1275 C CA . THR B 1 22 ? -14.406 -14.805 3.932 1 89.75 22 THR B CA 1
ATOM 1276 C C . THR B 1 22 ? -13.852 -15.742 5.004 1 89.75 22 THR B C 1
ATOM 1278 O O . THR B 1 22 ? -13.734 -16.953 4.777 1 89.75 22 THR B O 1
ATOM 1281 N N . ILE B 1 23 ? -13.609 -15.281 6.223 1 89.94 23 ILE B N 1
ATOM 1282 C CA . ILE B 1 23 ? -13 -16.047 7.305 1 89.94 23 ILE B CA 1
ATOM 1283 C C . ILE B 1 23 ? -13.984 -17.109 7.805 1 89.94 23 ILE B C 1
ATOM 1285 O O . ILE B 1 23 ? -13.602 -18.25 8.078 1 89.94 23 ILE B O 1
ATOM 1289 N N . LEU B 1 24 ? -15.18 -16.75 7.805 1 89.31 24 LEU B N 1
ATOM 1290 C CA . LEU B 1 24 ? -16.188 -17.672 8.328 1 89.31 24 LEU B CA 1
ATOM 1291 C C . LEU B 1 24 ? -16.703 -18.594 7.23 1 89.31 24 LEU B C 1
ATOM 1293 O O . LEU B 1 24 ? -17.531 -19.469 7.492 1 89.31 24 LEU B O 1
ATOM 1297 N N . HIS B 1 25 ? -16.188 -18.438 6.082 1 84.75 25 HIS B N 1
ATOM 1298 C CA . HIS B 1 25 ? -16.578 -19.25 4.945 1 84.75 25 HIS B CA 1
ATOM 1299 C C . HIS B 1 25 ? -18.109 -19.281 4.793 1 84.75 25 HIS B C 1
ATOM 1301 O O . HIS B 1 25 ? -18.703 -20.344 4.598 1 84.75 25 HIS B O 1
ATOM 1307 N N . ILE B 1 26 ? -18.656 -18.141 5 1 83.06 26 ILE B N 1
ATOM 1308 C CA . ILE B 1 26 ? -20.094 -18 4.875 1 83.06 26 ILE B CA 1
ATOM 1309 C C . ILE B 1 26 ? -20.516 -18.219 3.42 1 83.06 26 ILE B C 1
ATOM 1311 O O . ILE B 1 26 ? -21.562 -18.812 3.148 1 83.06 26 ILE B O 1
ATOM 1315 N N . ILE B 1 27 ? -19.672 -17.688 2.486 1 76.88 27 ILE B N 1
ATOM 1316 C CA . ILE B 1 27 ? -19.875 -17.844 1.05 1 76.88 27 ILE B CA 1
ATOM 1317 C C . ILE B 1 27 ? -18.766 -18.719 0.466 1 76.88 27 ILE B C 1
ATOM 1319 O O . ILE B 1 27 ? -17.625 -18.656 0.897 1 76.88 27 ILE B O 1
ATOM 1323 N N . PRO B 1 28 ? -19.188 -19.5 -0.517 1 77.12 28 PRO B N 1
ATOM 1324 C CA . PRO B 1 28 ? -18.172 -20.344 -1.155 1 77.12 28 PRO B CA 1
ATOM 1325 C C . PRO B 1 28 ? -16.984 -19.531 -1.68 1 77.12 28 PRO B C 1
ATOM 1327 O O . PRO B 1 28 ? -17.172 -18.406 -2.172 1 77.12 28 PRO B O 1
ATOM 1330 N N . ASP B 1 29 ? -15.789 -20.125 -1.621 1 75.75 29 ASP B N 1
ATOM 1331 C CA . ASP B 1 29 ? -14.539 -19.469 -1.983 1 75.75 29 ASP B CA 1
ATOM 1332 C C . ASP B 1 29 ? -14.578 -18.984 -3.434 1 75.75 29 ASP B C 1
ATOM 1334 O O . ASP B 1 29 ? -14.008 -17.938 -3.76 1 75.75 29 ASP B O 1
ATOM 1338 N N . GLU B 1 30 ? -15.266 -19.672 -4.219 1 74.44 30 GLU B N 1
ATOM 1339 C CA . GLU B 1 30 ? -15.312 -19.359 -5.641 1 74.44 30 GLU B CA 1
ATOM 1340 C C . GLU B 1 30 ? -15.93 -17.984 -5.875 1 74.44 30 GLU B C 1
ATOM 1342 O O . GLU B 1 30 ? -15.656 -17.328 -6.883 1 74.44 30 GLU B O 1
ATOM 1347 N N . TRP B 1 31 ? -16.703 -17.562 -4.852 1 71.19 31 TRP B N 1
ATOM 1348 C CA . TRP B 1 31 ? -17.359 -16.266 -5 1 71.19 31 TRP B CA 1
ATOM 1349 C C . TRP B 1 31 ? -16.5 -15.164 -4.379 1 71.19 31 TRP B C 1
ATOM 1351 O O . TRP B 1 31 ? -16.688 -13.984 -4.695 1 71.19 31 TRP B O 1
ATOM 1361 N N . LEU B 1 32 ? -15.625 -15.758 -3.652 1 68.44 32 LEU B N 1
ATOM 1362 C CA . LEU B 1 32 ? -14.875 -14.773 -2.885 1 68.44 32 LEU B CA 1
ATOM 1363 C C . LEU B 1 32 ? -13.492 -14.555 -3.49 1 68.44 32 LEU B C 1
ATOM 1365 O O . LEU B 1 32 ? -12.875 -13.508 -3.283 1 68.44 32 LEU B O 1
ATOM 1369 N N . PHE B 1 33 ? -13.109 -15.672 -4.238 1 68.88 33 PHE B N 1
ATOM 1370 C CA . PHE B 1 33 ? -11.773 -15.648 -4.82 1 68.88 33 PHE B CA 1
ATOM 1371 C C . PHE B 1 33 ? -11.82 -16.078 -6.285 1 68.88 33 PHE B C 1
ATOM 1373 O O . PHE B 1 33 ? -12.578 -16.969 -6.656 1 68.88 33 PHE B O 1
ATOM 1380 N N . LYS B 1 34 ? -11.016 -15.391 -7.027 1 70.06 34 LYS B N 1
ATOM 1381 C CA . LYS B 1 34 ? -10.789 -15.922 -8.367 1 70.06 34 LYS B CA 1
ATOM 1382 C C . LYS B 1 34 ? -9.773 -17.062 -8.352 1 70.06 34 LYS B C 1
ATOM 1384 O O . LYS B 1 34 ? -8.742 -16.969 -7.68 1 70.06 34 LYS B O 1
ATOM 1389 N N . ASP B 1 35 ? -10.039 -18.125 -9.133 1 71.94 35 ASP B N 1
ATOM 1390 C CA . ASP B 1 35 ? -9.141 -19.281 -9.219 1 71.94 35 ASP B CA 1
ATOM 1391 C C . ASP B 1 35 ? -8.812 -19.812 -7.828 1 71.94 35 ASP B C 1
ATOM 1393 O O . ASP B 1 35 ? -7.645 -20.016 -7.496 1 71.94 35 ASP B O 1
ATOM 1397 N N . TYR B 1 36 ? -9.82 -20.016 -7.074 1 73.81 36 TYR B N 1
ATOM 1398 C CA . TYR B 1 36 ? -9.742 -20.469 -5.688 1 73.81 36 TYR B CA 1
ATOM 1399 C C . TYR B 1 36 ? -9.062 -21.828 -5.59 1 73.81 36 TYR B C 1
ATOM 1401 O O . TYR B 1 36 ? -8.672 -22.266 -4.504 1 73.81 36 TYR B O 1
ATOM 1409 N N . ASN B 1 37 ? -8.734 -22.391 -6.68 1 79.19 37 ASN B N 1
ATOM 1410 C CA . ASN B 1 37 ? -8.078 -23.688 -6.688 1 79.19 37 ASN B CA 1
ATOM 1411 C C . ASN B 1 37 ? -6.562 -23.562 -6.754 1 79.19 37 ASN B C 1
ATOM 1413 O O . ASN B 1 37 ? -5.836 -24.516 -6.488 1 79.19 37 ASN B O 1
ATOM 1417 N N . ASN B 1 38 ? -6.191 -22.453 -7.039 1 85.19 38 ASN B N 1
ATOM 1418 C CA . ASN B 1 38 ? -4.75 -22.234 -7.098 1 85.19 38 ASN B CA 1
ATOM 1419 C C . ASN B 1 38 ? -4.207 -21.703 -5.777 1 85.19 38 ASN B C 1
ATOM 1421 O O . ASN B 1 38 ? -4.586 -20.609 -5.344 1 85.19 38 ASN B O 1
ATOM 1425 N N . PRO B 1 39 ? -3.395 -22.391 -5.152 1 86.75 39 PRO B N 1
ATOM 1426 C CA . PRO B 1 39 ? -2.914 -22.016 -3.822 1 86.75 39 PRO B CA 1
ATOM 1427 C C . PRO B 1 39 ? -2.182 -20.672 -3.826 1 86.75 39 PRO B C 1
ATOM 1429 O O . PRO B 1 39 ? -2.223 -19.938 -2.834 1 86.75 39 PRO B O 1
ATOM 1432 N N . LEU B 1 40 ? -1.51 -20.344 -4.891 1 87.38 40 LEU B N 1
ATOM 1433 C CA . LEU B 1 40 ? -0.788 -19.078 -4.965 1 87.38 40 LEU B CA 1
ATOM 1434 C C . LEU B 1 40 ? -1.758 -17.906 -5 1 87.38 40 LEU B C 1
ATOM 1436 O O . LEU B 1 40 ? -1.524 -16.891 -4.348 1 87.38 40 LEU B O 1
ATOM 1440 N N . LEU B 1 41 ? -2.801 -18.062 -5.699 1 89.31 41 LEU B N 1
ATOM 1441 C CA . LEU B 1 41 ? -3.797 -17 -5.777 1 89.31 41 LEU B CA 1
ATOM 1442 C C . LEU B 1 41 ? -4.547 -16.859 -4.457 1 89.31 41 LEU B C 1
ATOM 1444 O O . LEU B 1 41 ? -4.91 -15.758 -4.062 1 89.31 41 LEU B O 1
ATOM 1448 N N . VAL B 1 42 ? -4.77 -17.953 -3.822 1 89.12 42 VAL B N 1
ATOM 1449 C CA . VAL B 1 42 ? -5.391 -17.938 -2.502 1 89.12 42 VAL B CA 1
ATOM 1450 C C . VAL B 1 42 ? -4.492 -17.188 -1.524 1 89.12 42 VAL B C 1
ATOM 1452 O O . VAL B 1 42 ? -4.957 -16.312 -0.787 1 89.12 42 VAL B O 1
ATOM 1455 N N . SER B 1 43 ? -3.23 -17.5 -1.531 1 92 43 SER B N 1
ATOM 1456 C CA . SER B 1 43 ? -2.281 -16.812 -0.661 1 92 43 SER B CA 1
ATOM 1457 C C . SER B 1 43 ? -2.195 -15.328 -0.993 1 92 43 SER B C 1
ATOM 1459 O O . SER B 1 43 ? -2.115 -14.492 -0.094 1 92 43 SER B O 1
ATOM 1461 N N . TRP B 1 44 ? -2.156 -15.07 -2.275 1 92.62 44 TRP B N 1
ATOM 1462 C CA . TRP B 1 44 ? -2.139 -13.68 -2.723 1 92.62 44 TRP B CA 1
ATOM 1463 C C . TRP B 1 44 ? -3.344 -12.914 -2.184 1 92.62 44 TRP B C 1
ATOM 1465 O O . TRP B 1 44 ? -3.201 -11.812 -1.652 1 92.62 44 TRP B O 1
ATOM 1475 N N . ASN B 1 45 ? -4.496 -13.516 -2.266 1 92.88 45 ASN B N 1
ATOM 1476 C CA . ASN B 1 45 ? -5.711 -12.875 -1.774 1 92.88 45 ASN B CA 1
ATOM 1477 C C . ASN B 1 45 ? -5.664 -12.672 -0.263 1 92.88 45 ASN B C 1
ATOM 1479 O O . ASN B 1 45 ? -5.961 -11.578 0.227 1 92.88 45 ASN B O 1
ATOM 1483 N N . TRP B 1 46 ? -5.305 -13.625 0.411 1 93.38 46 TRP B N 1
ATOM 1484 C CA . TRP B 1 46 ? -5.27 -13.57 1.869 1 93.38 46 TRP B CA 1
ATOM 1485 C C . TRP B 1 46 ? -4.207 -12.594 2.355 1 93.38 46 TRP B C 1
ATOM 1487 O O . TRP B 1 46 ? -4.277 -12.102 3.482 1 93.38 46 TRP B O 1
ATOM 1497 N N . SER B 1 47 ? -3.236 -12.32 1.517 1 96.12 47 SER B N 1
ATOM 1498 C CA . SER B 1 47 ? -2.16 -11.414 1.909 1 96.12 47 SER B CA 1
ATOM 1499 C C . SER B 1 47 ? -2.67 -9.984 2.057 1 96.12 47 SER B C 1
ATOM 1501 O O . SER B 1 47 ? -1.998 -9.141 2.654 1 96.12 47 SER B O 1
ATOM 1503 N N . PHE B 1 48 ? -3.857 -9.711 1.562 1 97.19 48 PHE B N 1
ATOM 1504 C CA . PHE B 1 48 ? -4.426 -8.375 1.655 1 97.19 48 PHE B CA 1
ATOM 1505 C C . PHE B 1 48 ? -5.066 -8.148 3.02 1 97.19 48 PHE B C 1
ATOM 1507 O O . PHE B 1 48 ? -5.363 -7.016 3.395 1 97.19 48 PHE B O 1
ATOM 1514 N N . LEU B 1 49 ? -5.281 -9.188 3.752 1 97.25 49 LEU B N 1
ATOM 1515 C CA . LEU B 1 49 ? -6.051 -9.102 4.984 1 97.25 49 LEU B CA 1
ATOM 1516 C C . LEU B 1 49 ? -5.434 -8.086 5.945 1 97.25 49 LEU B C 1
ATOM 1518 O O . LEU B 1 49 ? -6.113 -7.164 6.402 1 97.25 49 LEU B O 1
ATOM 1522 N N . PRO B 1 50 ? -4.137 -8.195 6.23 1 98.12 50 PRO B N 1
ATOM 1523 C CA . PRO B 1 50 ? -3.582 -7.223 7.176 1 98.12 50 PRO B CA 1
ATOM 1524 C C . PRO B 1 50 ? -3.688 -5.781 6.676 1 98.12 50 PRO B C 1
ATOM 1526 O O . PRO B 1 50 ? -3.996 -4.875 7.457 1 98.12 50 PRO B O 1
ATOM 1529 N N . LEU B 1 51 ? -3.428 -5.594 5.438 1 98.5 51 LEU B N 1
ATOM 1530 C CA . LEU B 1 51 ? -3.52 -4.258 4.863 1 98.5 51 LEU B CA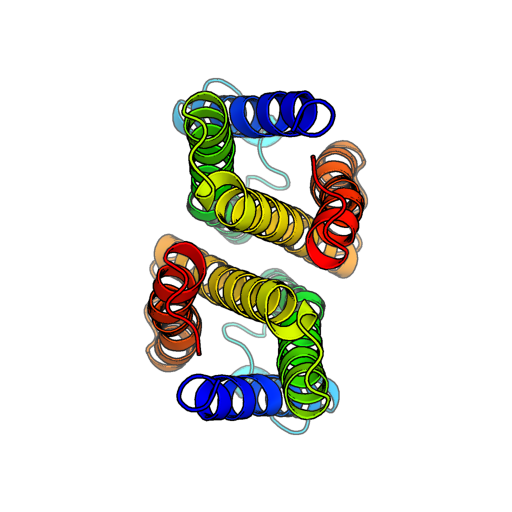 1
ATOM 1531 C C . LEU B 1 51 ? -4.945 -3.721 4.953 1 98.5 51 LEU B C 1
ATOM 1533 O O . LEU B 1 51 ? -5.16 -2.598 5.41 1 98.5 51 LEU B O 1
ATOM 1537 N N . ASP B 1 52 ? -5.895 -4.547 4.582 1 98.44 52 ASP B N 1
ATOM 1538 C CA . ASP B 1 52 ? -7.289 -4.121 4.551 1 98.44 52 ASP B CA 1
ATOM 1539 C C . ASP B 1 52 ? -7.801 -3.822 5.957 1 98.44 52 ASP B C 1
ATOM 1541 O O . ASP B 1 52 ? -8.586 -2.889 6.152 1 98.44 52 ASP B O 1
ATOM 1545 N N . LEU B 1 53 ? -7.367 -4.535 6.898 1 98 53 LEU B N 1
ATOM 1546 C CA . LEU B 1 53 ? -7.773 -4.273 8.273 1 98 53 LEU B CA 1
ATOM 1547 C C . LEU B 1 53 ? -7.152 -2.98 8.789 1 98 53 LEU B C 1
ATOM 1549 O O . LEU B 1 53 ? -7.793 -2.234 9.531 1 98 53 LEU B O 1
ATOM 1553 N N . LEU B 1 54 ? -5.938 -2.771 8.422 1 98.56 54 LEU B N 1
ATOM 1554 C CA . LEU B 1 54 ? -5.293 -1.522 8.805 1 98.56 54 LEU B CA 1
ATOM 1555 C C . LEU B 1 54 ? -6.008 -0.325 8.188 1 98.56 54 LEU B C 1
ATOM 1557 O O . LEU B 1 54 ? -6.113 0.731 8.82 1 98.56 54 LEU B O 1
ATOM 1561 N N . ILE B 1 55 ? -6.426 -0.488 6.945 1 98.75 55 ILE B N 1
ATOM 1562 C CA . ILE B 1 55 ? -7.215 0.55 6.285 1 98.75 55 ILE B CA 1
ATOM 1563 C C . ILE B 1 55 ? -8.453 0.871 7.121 1 98.75 55 ILE B C 1
ATOM 1565 O O . ILE B 1 55 ? -8.688 2.029 7.469 1 98.75 55 ILE B O 1
ATOM 1569 N N . SER B 1 56 ? -9.203 -0.129 7.492 1 98.62 56 SER B N 1
ATOM 1570 C CA . SER B 1 56 ? -10.453 0.056 8.219 1 98.62 56 SER B CA 1
ATOM 1571 C C . SER B 1 56 ? -10.211 0.637 9.609 1 98.62 56 SER B C 1
ATOM 1573 O O . SER B 1 56 ? -10.93 1.53 10.047 1 98.62 56 SER B O 1
ATOM 1575 N N . PHE B 1 57 ? -9.195 0.128 10.242 1 98.38 57 PHE B N 1
ATOM 1576 C CA . PHE B 1 57 ? -8.867 0.633 11.57 1 98.38 57 PHE B CA 1
ATOM 1577 C C . PHE B 1 57 ? -8.469 2.104 11.508 1 98.38 57 PHE B C 1
ATOM 1579 O O . PHE B 1 57 ? -8.977 2.92 12.281 1 98.38 57 PHE B O 1
ATOM 1586 N N . SER B 1 58 ? -7.566 2.465 10.656 1 98.62 58 SER B N 1
ATOM 1587 C CA . SER B 1 58 ? -7.102 3.844 10.562 1 98.62 58 SER B CA 1
ATOM 1588 C C . SER B 1 58 ? -8.219 4.773 10.109 1 98.62 58 SER B C 1
ATOM 1590 O O . SER B 1 58 ? -8.328 5.906 10.586 1 98.62 58 SER B O 1
ATOM 1592 N N . GLY B 1 59 ? -9.031 4.285 9.164 1 98.5 59 GLY B N 1
ATOM 1593 C CA . GLY B 1 59 ? -10.156 5.094 8.727 1 98.5 59 GLY B CA 1
ATOM 1594 C C . GLY B 1 59 ? -11.148 5.402 9.836 1 98.5 59 GLY B C 1
ATOM 1595 O O . GLY B 1 59 ? -11.492 6.562 10.055 1 98.5 59 GLY B O 1
ATOM 1596 N N . LEU B 1 60 ? -11.547 4.422 10.539 1 98.31 60 LEU B N 1
ATOM 1597 C CA . LEU B 1 60 ? -12.484 4.598 11.648 1 98.31 60 LEU B CA 1
ATOM 1598 C C . LEU B 1 60 ? -11.844 5.41 12.773 1 98.31 60 LEU B C 1
ATOM 1600 O O . LEU B 1 60 ? -12.508 6.234 13.398 1 98.31 60 LEU B O 1
ATOM 1604 N N . PHE B 1 61 ? -10.602 5.156 12.992 1 98.38 61 PHE B N 1
ATOM 1605 C CA . PHE B 1 61 ? -9.883 5.895 14.023 1 98.38 61 PHE B CA 1
ATOM 1606 C C . PHE B 1 61 ? -9.797 7.375 13.68 1 98.38 61 PHE B C 1
ATOM 1608 O O . PHE B 1 61 ? -9.906 8.234 14.555 1 98.38 61 PHE B O 1
ATOM 1615 N N . SER B 1 62 ? -9.562 7.664 12.438 1 98.19 62 SER B N 1
ATOM 1616 C CA . SER B 1 62 ? -9.5 9.062 12.016 1 98.19 62 SER B CA 1
ATOM 1617 C C . SER B 1 62 ? -10.836 9.758 12.25 1 98.19 62 SER B C 1
ATOM 1619 O O . SER B 1 62 ? -10.875 10.922 12.656 1 98.19 62 SER B O 1
ATOM 1621 N N . LEU B 1 63 ? -11.914 9.078 11.977 1 97.81 63 LEU B N 1
ATOM 1622 C CA . LEU B 1 63 ? -13.234 9.633 12.219 1 97.81 63 LEU B CA 1
ATOM 1623 C C . LEU B 1 63 ? -13.453 9.883 13.711 1 97.81 63 LEU B C 1
ATOM 1625 O O . LEU B 1 63 ? -14.023 10.906 14.094 1 97.81 63 LEU B O 1
ATOM 1629 N N . TYR B 1 64 ? -13.039 8.953 14.484 1 97.88 64 TYR B N 1
ATOM 1630 C CA . TYR B 1 64 ? -13.125 9.102 15.938 1 97.88 64 TYR B CA 1
ATOM 1631 C C . TYR B 1 64 ? -12.352 10.336 16.406 1 97.88 64 TYR B C 1
ATOM 1633 O O . TYR B 1 64 ? -12.875 11.141 17.172 1 97.88 64 TYR B O 1
ATOM 1641 N N . LEU B 1 65 ? -11.148 10.5 15.922 1 97.81 65 LEU B N 1
ATOM 1642 C CA . LEU B 1 65 ? -10.305 11.625 16.297 1 97.81 65 LEU B CA 1
ATOM 1643 C C . LEU B 1 65 ? -10.922 12.945 15.836 1 97.81 65 LEU B C 1
ATOM 1645 O O . LEU B 1 65 ? -10.844 13.953 16.547 1 97.81 65 LEU B O 1
ATOM 1649 N N . TYR B 1 66 ? -11.445 12.875 14.672 1 97 66 TYR B N 1
ATOM 1650 C CA . TYR B 1 66 ? -12.125 14.062 14.156 1 97 66 TYR B CA 1
ATOM 1651 C C . TYR B 1 66 ? -13.266 14.477 15.086 1 97 66 TYR B C 1
ATOM 1653 O O . TYR B 1 66 ? -13.422 15.664 15.383 1 97 66 TYR B O 1
ATOM 1661 N N . GLY B 1 67 ? -14.031 13.578 15.523 1 96.5 67 GLY B N 1
ATOM 1662 C CA . GLY B 1 67 ? -15.117 13.859 16.453 1 96.5 67 GLY B CA 1
ATOM 1663 C C . GLY B 1 67 ? -14.633 14.445 17.766 1 96.5 67 GLY B C 1
ATOM 1664 O O . GLY B 1 67 ? -15.352 15.211 18.406 1 96.5 67 GLY B O 1
ATOM 1665 N N . LYS B 1 68 ? -13.438 14.156 18.172 1 97.75 68 LYS B N 1
ATOM 1666 C CA . LYS B 1 68 ? -12.859 14.641 19.422 1 97.75 68 LYS B CA 1
ATOM 1667 C C . LYS B 1 68 ? -12.094 15.938 19.203 1 97.75 68 LYS B C 1
ATOM 1669 O O . LYS B 1 68 ? -11.391 16.422 20.094 1 97.75 68 LYS B O 1
ATOM 1674 N N . ALA B 1 69 ? -12.117 16.406 18.031 1 96.38 69 ALA B N 1
ATOM 1675 C CA . ALA B 1 69 ? -11.43 17.641 17.656 1 96.38 69 ALA B CA 1
ATOM 1676 C C . ALA B 1 69 ? -9.93 17.516 17.875 1 96.38 69 ALA B C 1
ATOM 1678 O O . ALA B 1 69 ? -9.273 18.484 18.297 1 96.38 69 ALA B O 1
ATOM 1679 N N . ASN B 1 70 ? -9.531 16.281 17.734 1 96.94 70 ASN B N 1
ATOM 1680 C CA . ASN B 1 70 ? -8.094 16.016 17.75 1 96.94 70 ASN B CA 1
ATOM 1681 C C . ASN B 1 70 ? -7.465 16.203 16.375 1 96.94 70 ASN B C 1
ATOM 1683 O O . ASN B 1 70 ? -7.902 15.586 15.406 1 96.94 70 ASN B O 1
ATOM 1687 N N . SER B 1 71 ? -6.449 17.031 16.281 1 95.06 71 SER B N 1
ATOM 1688 C CA . SER B 1 71 ? -5.855 17.422 15 1 95.06 71 SER B CA 1
ATOM 1689 C C . SER B 1 71 ? -5.16 16.234 14.336 1 95.06 71 SER B C 1
ATOM 1691 O O . SER B 1 71 ? -4.879 16.266 13.133 1 95.06 71 SER B O 1
ATOM 1693 N N . ALA B 1 72 ? -4.926 15.188 15.047 1 96.88 72 ALA B N 1
ATOM 1694 C CA . ALA B 1 72 ? -4.25 14.008 14.516 1 96.88 72 ALA B CA 1
ATOM 1695 C C . ALA B 1 72 ? -5.125 13.281 13.492 1 96.88 72 ALA B C 1
ATOM 1697 O O . ALA B 1 72 ? -4.648 12.406 12.766 1 96.88 72 ALA B O 1
ATOM 1698 N N . TRP B 1 73 ? -6.391 13.727 13.453 1 97.19 73 TRP B N 1
ATOM 1699 C CA . TRP B 1 73 ? -7.258 13.07 12.477 1 97.19 73 TRP B CA 1
ATOM 1700 C C . TRP B 1 73 ? -6.758 13.305 11.055 1 97.19 73 TRP B C 1
ATOM 1702 O O . TRP B 1 73 ? -6.953 12.469 10.18 1 97.19 73 TRP B O 1
ATOM 1712 N N . LYS B 1 74 ? -6.023 14.336 10.805 1 96.69 74 LYS B N 1
ATOM 1713 C CA . LYS B 1 74 ? -5.57 14.688 9.461 1 96.69 74 LYS B CA 1
ATOM 1714 C C . LYS B 1 74 ? -4.5 13.719 8.969 1 96.69 74 LYS B C 1
ATOM 1716 O O . LYS B 1 74 ? -4.684 13.062 7.945 1 96.69 74 LYS B O 1
ATOM 1721 N N . PRO B 1 75 ? -3.424 13.57 9.727 1 97.88 75 PRO B N 1
ATOM 1722 C CA . PRO B 1 75 ? -2.439 12.602 9.242 1 97.88 75 PRO B CA 1
ATOM 1723 C C . PRO B 1 75 ? -2.965 11.164 9.273 1 97.88 75 PRO B C 1
ATOM 1725 O O . PRO B 1 75 ? -2.598 10.352 8.414 1 97.88 75 PRO B O 1
ATOM 1728 N N . ILE B 1 76 ? -3.787 10.828 10.148 1 98.62 76 ILE B N 1
ATOM 1729 C CA . ILE B 1 76 ? -4.312 9.469 10.234 1 98.62 76 ILE B CA 1
ATOM 1730 C C . ILE B 1 76 ? -5.238 9.203 9.047 1 98.62 76 ILE B C 1
ATOM 1732 O O . ILE B 1 76 ? -5.25 8.094 8.5 1 98.62 76 ILE B O 1
ATOM 1736 N N . SER B 1 77 ? -6.004 10.203 8.703 1 98.5 77 SER B N 1
ATOM 1737 C CA . SER B 1 77 ? -6.844 10.039 7.516 1 98.5 77 SER B CA 1
ATOM 1738 C C . SER B 1 77 ? -6 9.867 6.258 1 98.5 77 SER B C 1
ATOM 1740 O O . SER B 1 77 ? -6.34 9.078 5.379 1 98.5 77 SER B O 1
ATOM 1742 N N . LEU B 1 78 ? -4.93 10.602 6.199 1 98.69 78 LEU B N 1
ATOM 1743 C CA . LEU B 1 78 ? -4.027 10.461 5.059 1 98.69 78 LEU B CA 1
ATOM 1744 C C . LEU B 1 78 ? -3.426 9.062 5.012 1 98.69 78 LEU B C 1
ATOM 1746 O O . LEU B 1 78 ? -3.33 8.461 3.939 1 98.69 78 LEU B O 1
ATOM 1750 N N . ILE B 1 79 ? -3.072 8.555 6.121 1 98.88 79 ILE B N 1
ATOM 1751 C CA . ILE B 1 79 ? -2.545 7.199 6.219 1 98.88 79 ILE B CA 1
ATOM 1752 C C . ILE B 1 79 ? -3.572 6.207 5.68 1 98.88 79 ILE B C 1
ATOM 1754 O O . ILE B 1 79 ? -3.252 5.367 4.836 1 98.88 79 ILE B O 1
ATOM 1758 N N . SER B 1 80 ? -4.789 6.371 6.113 1 98.88 80 SER B N 1
ATOM 1759 C CA . SER B 1 80 ? -5.848 5.469 5.672 1 98.88 80 SER B CA 1
ATOM 1760 C C . SER B 1 80 ? -6.055 5.555 4.164 1 98.88 80 SER B C 1
ATOM 1762 O O . SER B 1 80 ? -6.207 4.531 3.494 1 98.88 80 SER B O 1
ATOM 1764 N N . LEU B 1 81 ? -6.031 6.711 3.693 1 98.88 81 LEU B N 1
ATOM 1765 C CA . LEU B 1 81 ? -6.238 6.934 2.266 1 98.88 81 LEU B CA 1
ATOM 1766 C C . LEU B 1 81 ? -5.113 6.297 1.45 1 98.88 81 LEU B C 1
ATOM 1768 O O . LEU B 1 81 ? -5.371 5.66 0.425 1 98.88 81 LEU B O 1
ATOM 1772 N N . VAL B 1 82 ? -3.91 6.41 1.888 1 98.94 82 VAL B N 1
ATOM 1773 C CA . VAL B 1 82 ? -2.764 5.883 1.155 1 98.94 82 VAL B CA 1
ATOM 1774 C C . VAL B 1 82 ? -2.748 4.359 1.248 1 98.94 82 VAL B C 1
ATOM 1776 O O . VAL B 1 82 ? -2.426 3.674 0.274 1 98.94 82 VAL B O 1
ATOM 1779 N N . LEU B 1 83 ? -3.062 3.838 2.391 1 98.88 83 LEU B N 1
ATOM 1780 C CA . LEU B 1 83 ? -3.207 2.391 2.512 1 98.88 83 LEU B CA 1
ATOM 1781 C C . LEU B 1 83 ? -4.254 1.865 1.536 1 98.88 83 LEU B C 1
ATOM 1783 O O . LEU B 1 83 ? -4.035 0.845 0.877 1 98.88 83 LEU B O 1
ATOM 1787 N N . THR B 1 84 ? -5.375 2.564 1.479 1 98.94 84 THR B N 1
ATOM 1788 C CA . THR B 1 84 ? -6.461 2.18 0.587 1 98.94 84 THR B CA 1
ATOM 1789 C C . THR B 1 84 ? -6.008 2.219 -0.869 1 98.94 84 THR B C 1
ATOM 1791 O O . THR B 1 84 ? -6.223 1.265 -1.618 1 98.94 84 THR B O 1
ATOM 1794 N N . PHE B 1 85 ? -5.363 3.271 -1.199 1 98.94 85 PHE B N 1
ATOM 1795 C CA . PHE B 1 85 ? -4.793 3.412 -2.535 1 98.94 85 PHE B CA 1
ATOM 1796 C C . PHE B 1 85 ? -3.846 2.262 -2.846 1 98.94 85 PHE B C 1
ATOM 1798 O O . PHE B 1 85 ? -3.895 1.687 -3.936 1 98.94 85 PHE B O 1
ATOM 1805 N N . SER B 1 86 ? -3.016 1.883 -1.93 1 98.81 86 SER B N 1
ATOM 1806 C CA . SER B 1 86 ? -2.039 0.813 -2.109 1 98.81 86 SER B CA 1
ATOM 1807 C C . SER B 1 86 ? -2.727 -0.527 -2.35 1 98.81 86 SER B C 1
ATOM 1809 O O . SER B 1 86 ? -2.287 -1.312 -3.193 1 98.81 86 SER B O 1
ATOM 1811 N N . SER B 1 87 ? -3.744 -0.738 -1.577 1 98.69 87 SER B N 1
ATOM 1812 C CA . SER B 1 87 ? -4.492 -1.98 -1.738 1 98.69 87 SER B CA 1
ATOM 1813 C C . SER B 1 87 ? -5.078 -2.096 -3.141 1 98.69 87 SER B C 1
ATOM 1815 O O . SER B 1 87 ? -4.883 -3.107 -3.818 1 98.69 87 SER B O 1
ATOM 1817 N N . GLY B 1 88 ? -5.75 -1.058 -3.609 1 98.5 88 GLY B N 1
ATOM 1818 C CA . GLY B 1 88 ? -6.297 -1.044 -4.957 1 98.5 88 GLY B CA 1
ATOM 1819 C C . GLY B 1 88 ? -5.23 -1.163 -6.031 1 98.5 88 GLY B C 1
ATOM 1820 O O . GLY B 1 88 ? -5.406 -1.896 -7.008 1 98.5 88 GLY B O 1
ATOM 1821 N N . LEU B 1 89 ? -4.188 -0.459 -5.828 1 98.62 89 LEU B N 1
ATOM 1822 C CA . LEU B 1 89 ? -3.104 -0.445 -6.805 1 98.62 89 LEU B CA 1
ATOM 1823 C C . LEU B 1 89 ? -2.498 -1.835 -6.965 1 98.62 89 LEU B C 1
ATOM 1825 O O . LEU B 1 89 ? -2.285 -2.299 -8.086 1 98.62 89 LEU B O 1
ATOM 1829 N N . GLN B 1 90 ? -2.213 -2.469 -5.855 1 98.12 90 GLN B N 1
ATOM 1830 C CA . GLN B 1 90 ? -1.606 -3.797 -5.898 1 98.12 90 GLN B CA 1
ATOM 1831 C C . GLN B 1 90 ? -2.514 -4.793 -6.617 1 98.12 90 GLN B C 1
ATOM 1833 O O . GLN B 1 90 ? -2.043 -5.605 -7.414 1 98.12 90 GLN B O 1
ATOM 1838 N N . ALA B 1 91 ? -3.803 -4.719 -6.34 1 96.81 91 ALA B N 1
ATOM 1839 C CA . ALA B 1 91 ? -4.75 -5.629 -6.98 1 96.81 91 ALA B CA 1
ATOM 1840 C C . ALA B 1 91 ? -4.848 -5.355 -8.477 1 96.81 91 ALA B C 1
ATOM 1842 O O . ALA B 1 91 ? -4.766 -6.281 -9.289 1 96.81 91 ALA B O 1
ATOM 1843 N N . ILE B 1 92 ? -4.953 -4.105 -8.852 1 97.69 92 ILE B N 1
ATOM 1844 C CA . ILE B 1 92 ? -5.117 -3.73 -10.25 1 97.69 92 ILE B CA 1
ATOM 1845 C C . ILE B 1 92 ? -3.834 -4.031 -11.023 1 97.69 92 ILE B C 1
ATOM 1847 O O . ILE B 1 92 ? -3.883 -4.48 -12.172 1 97.69 92 ILE B O 1
ATOM 1851 N N . ALA B 1 93 ? -2.723 -3.799 -10.414 1 97.5 93 ALA B N 1
ATOM 1852 C CA . ALA B 1 93 ? -1.446 -4.113 -11.055 1 97.5 93 ALA B CA 1
ATOM 1853 C C . ALA B 1 93 ? -1.325 -5.609 -11.32 1 97.5 93 ALA B C 1
ATOM 1855 O O . ALA B 1 93 ? -0.929 -6.02 -12.414 1 97.5 93 ALA B O 1
ATOM 1856 N N . PHE B 1 94 ? -1.678 -6.398 -10.383 1 95.88 94 PHE B N 1
ATOM 1857 C CA . PHE B 1 94 ? -1.589 -7.844 -10.531 1 95.88 94 PHE B CA 1
ATOM 1858 C C . PHE B 1 94 ? -2.51 -8.328 -11.641 1 95.88 94 PHE B C 1
ATOM 1860 O O . PHE B 1 94 ? -2.074 -9.039 -12.555 1 95.88 94 PHE B O 1
ATOM 1867 N N . TRP B 1 95 ? -3.742 -7.91 -11.586 1 94.25 95 TRP B N 1
ATOM 1868 C CA . TRP B 1 95 ? -4.711 -8.359 -12.586 1 94.25 95 TRP B CA 1
ATOM 1869 C C . TRP B 1 95 ? -4.359 -7.809 -13.969 1 94.25 95 TRP B C 1
ATOM 1871 O O . TRP B 1 95 ? -4.586 -8.469 -14.984 1 94.25 95 TRP B O 1
ATOM 1881 N N . GLY B 1 96 ? -3.93 -6.605 -14.008 1 95.31 96 GLY B N 1
ATOM 1882 C CA . GLY B 1 96 ? -3.494 -6.035 -15.273 1 95.31 96 GLY B CA 1
ATOM 1883 C C . GLY B 1 96 ? -2.352 -6.801 -15.906 1 95.31 96 GLY B C 1
ATOM 1884 O O . GLY B 1 96 ? -2.383 -7.082 -17.109 1 95.31 96 GLY B O 1
ATOM 1885 N N . ILE B 1 97 ? -1.386 -7.164 -15.141 1 94.25 97 ILE B N 1
ATOM 1886 C CA . ILE B 1 97 ? -0.237 -7.91 -15.641 1 94.25 97 ILE B CA 1
ATOM 1887 C C . ILE B 1 97 ? -0.684 -9.289 -16.125 1 94.25 97 ILE B C 1
ATOM 1889 O O . ILE B 1 97 ? -0.184 -9.797 -17.125 1 94.25 97 ILE B O 1
ATOM 1893 N N . ARG B 1 98 ? -1.664 -9.828 -15.398 1 92.88 98 ARG B N 1
ATOM 1894 C CA . ARG B 1 98 ? -2.205 -11.133 -15.758 1 92.88 98 ARG B CA 1
ATOM 1895 C C . ARG B 1 98 ? -3.135 -11.031 -16.969 1 92.88 98 ARG B C 1
ATOM 1897 O O . ARG B 1 98 ? -3.545 -12.047 -17.531 1 92.88 98 ARG B O 1
ATOM 1904 N N . LEU B 1 99 ? -3.469 -9.844 -17.312 1 93.75 99 LEU B N 1
ATOM 1905 C CA . LEU B 1 99 ? -4.414 -9.578 -18.391 1 93.75 99 LEU B CA 1
ATOM 1906 C C . LEU B 1 99 ? -5.742 -10.281 -18.141 1 93.75 99 LEU B C 1
ATOM 1908 O O . LEU B 1 99 ? -6.328 -10.859 -19.062 1 93.75 99 LEU B O 1
ATOM 1912 N N . ASP B 1 100 ? -6.078 -10.367 -16.922 1 90.75 100 ASP B N 1
ATOM 1913 C CA . ASP B 1 100 ? -7.348 -10.938 -16.484 1 90.75 100 ASP B CA 1
ATOM 1914 C C . ASP B 1 100 ? -8.336 -9.836 -16.109 1 90.75 100 ASP B C 1
ATOM 1916 O O . ASP B 1 100 ? -8.32 -9.344 -14.969 1 90.75 100 ASP B O 1
ATOM 1920 N N . PHE B 1 101 ? -9.164 -9.555 -17.109 1 90.12 101 PHE B N 1
ATOM 1921 C CA . PHE B 1 101 ? -10.078 -8.445 -16.922 1 90.12 101 PHE B CA 1
ATOM 1922 C C . PHE B 1 101 ? -11.477 -8.945 -16.562 1 90.12 101 PHE B C 1
ATOM 1924 O O . PHE B 1 101 ? -12.148 -9.555 -17.391 1 90.12 101 PHE B O 1
ATOM 1931 N N . ASP B 1 102 ? -11.758 -9.023 -15.391 1 90.38 102 ASP B N 1
ATOM 1932 C CA . ASP B 1 102 ? -13.062 -9.352 -14.82 1 90.38 102 ASP B CA 1
ATOM 1933 C C . ASP B 1 102 ? -13.633 -8.172 -14.039 1 90.38 102 ASP B C 1
ATOM 1935 O O . ASP B 1 102 ? -13.047 -7.738 -13.047 1 90.38 102 ASP B O 1
ATOM 1939 N N . ILE B 1 103 ? -14.672 -7.707 -14.414 1 91.06 103 ILE B N 1
ATOM 1940 C CA . ILE B 1 103 ? -15.258 -6.488 -13.867 1 91.06 103 ILE B CA 1
ATOM 1941 C C . ILE B 1 103 ? -15.547 -6.672 -12.383 1 91.06 103 ILE B C 1
ATOM 1943 O O . ILE B 1 103 ? -15.445 -5.727 -11.602 1 91.06 103 ILE B O 1
ATOM 1947 N N . THR B 1 104 ? -15.891 -7.836 -11.922 1 88.19 104 THR B N 1
ATOM 1948 C CA . THR B 1 104 ? -16.234 -8.109 -10.531 1 88.19 104 THR B CA 1
ATOM 1949 C C . THR B 1 104 ? -15.023 -7.871 -9.625 1 88.19 104 THR B C 1
ATOM 1951 O O . THR B 1 104 ? -15.18 -7.496 -8.461 1 88.19 104 THR B O 1
ATOM 1954 N N . TRP B 1 105 ? -13.859 -7.977 -10.195 1 88.62 105 TRP B N 1
ATOM 1955 C CA . TRP B 1 105 ? -12.648 -7.793 -9.398 1 88.62 105 TRP B CA 1
ATOM 1956 C C . TRP B 1 105 ? -12.031 -6.426 -9.664 1 88.62 105 TRP B C 1
ATOM 1958 O O . TRP B 1 105 ? -11.453 -5.812 -8.766 1 88.62 105 TRP B O 1
ATOM 1968 N N . TRP B 1 106 ? -12.266 -5.938 -10.875 1 94.69 106 TRP B N 1
ATOM 1969 C CA . TRP B 1 106 ? -11.664 -4.664 -11.234 1 94.69 106 TRP B CA 1
ATOM 1970 C C . TRP B 1 106 ? -12.43 -3.498 -10.625 1 94.69 106 TRP B C 1
ATOM 1972 O O . TRP B 1 106 ? -11.828 -2.539 -10.141 1 94.69 106 TRP B O 1
ATOM 1982 N N . LEU B 1 107 ? -13.656 -3.607 -10.539 1 95.44 107 LEU B N 1
ATOM 1983 C CA . LEU B 1 107 ? -14.477 -2.473 -10.133 1 95.44 107 LEU B CA 1
ATOM 1984 C C . LEU B 1 107 ? -14.195 -2.078 -8.688 1 95.44 107 LEU B C 1
ATOM 1986 O O . LEU B 1 107 ? -13.859 -0.926 -8.414 1 95.44 107 LEU B O 1
ATOM 1990 N N . PRO B 1 108 ? -14.359 -2.99 -7.738 1 94.94 108 PRO B N 1
ATOM 1991 C CA . PRO B 1 108 ? -14.07 -2.584 -6.359 1 94.94 108 PRO B CA 1
ATOM 1992 C C . PRO B 1 108 ? -12.633 -2.102 -6.18 1 94.94 108 PRO B C 1
ATOM 1994 O O . PRO B 1 108 ? -12.383 -1.165 -5.414 1 94.94 108 PRO B O 1
ATOM 1997 N N . ASN B 1 109 ? -11.734 -2.684 -6.891 1 97.25 109 ASN B N 1
ATOM 1998 C CA . ASN B 1 109 ? -10.336 -2.311 -6.707 1 97.25 109 ASN B CA 1
ATOM 1999 C C . ASN B 1 109 ? -10.008 -0.989 -7.398 1 97.25 109 ASN B C 1
ATOM 2001 O O . ASN B 1 109 ? -9.164 -0.229 -6.93 1 97.25 109 ASN B O 1
ATOM 2005 N N . LEU B 1 110 ? -10.68 -0.708 -8.469 1 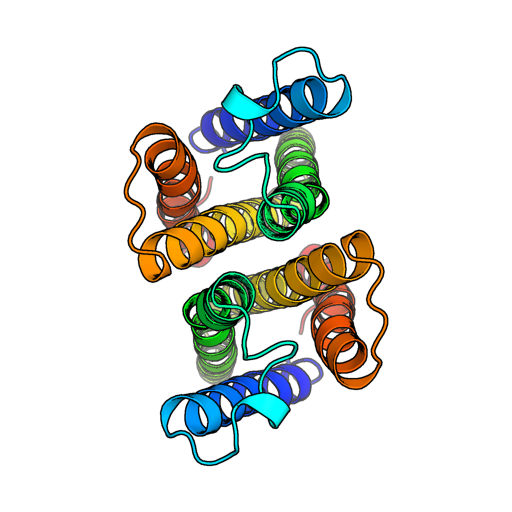98 110 LEU B N 1
ATOM 2006 C CA . LEU B 1 110 ? -10.555 0.612 -9.078 1 98 110 LEU B CA 1
ATOM 2007 C C . LEU B 1 110 ? -11.133 1.688 -8.164 1 98 110 LEU B C 1
ATOM 2009 O O . LEU B 1 110 ? -10.586 2.787 -8.062 1 98 110 LEU B O 1
ATOM 2013 N N . TYR B 1 111 ? -12.266 1.333 -7.555 1 98.5 111 TYR B N 1
ATOM 2014 C CA . TYR B 1 111 ? -12.828 2.24 -6.562 1 98.5 111 TYR B CA 1
ATOM 2015 C C . TYR B 1 111 ? -11.812 2.543 -5.465 1 98.5 111 TYR B C 1
ATOM 2017 O O . TYR B 1 111 ? -11.586 3.705 -5.125 1 98.5 111 TYR B O 1
ATOM 2025 N N . LEU B 1 112 ? -11.172 1.523 -4.93 1 98.62 112 LEU B N 1
ATOM 2026 C CA . LEU B 1 112 ? -10.18 1.683 -3.875 1 98.62 112 LEU B CA 1
ATOM 2027 C C . LEU B 1 112 ? -8.984 2.484 -4.375 1 98.62 112 LEU B C 1
ATOM 2029 O O . LEU B 1 112 ? -8.359 3.221 -3.605 1 98.62 112 LEU B O 1
ATOM 2033 N N . LEU B 1 113 ? -8.727 2.369 -5.633 1 98.69 113 LEU B N 1
ATOM 2034 C CA . LEU B 1 113 ? -7.574 3.025 -6.238 1 98.69 113 LEU B CA 1
ATOM 2035 C C . LEU B 1 113 ? -7.852 4.508 -6.477 1 98.69 113 LEU B C 1
ATOM 2037 O O . LEU B 1 113 ? -6.988 5.352 -6.23 1 98.69 113 LEU B O 1
ATOM 2041 N N . LEU B 1 114 ? -9.031 4.887 -6.789 1 98.56 114 LEU B N 1
ATOM 2042 C CA . LEU B 1 114 ? -9.289 6.191 -7.395 1 98.56 114 LEU B CA 1
ATOM 2043 C C . LEU B 1 114 ? -9.773 7.188 -6.348 1 98.56 114 LEU B C 1
ATOM 2045 O O . LEU B 1 114 ? -9.289 8.32 -6.289 1 98.56 114 LEU B O 1
ATOM 2049 N N . TYR B 1 115 ? -10.664 6.805 -5.496 1 98.38 115 TYR B N 1
ATOM 2050 C CA . TYR B 1 115 ? -11.266 7.832 -4.656 1 98.38 115 TYR B CA 1
ATOM 2051 C C . TYR B 1 115 ? -10.242 8.43 -3.699 1 98.38 115 TYR B C 1
ATOM 2053 O O . TYR B 1 115 ? -10.281 9.625 -3.402 1 98.38 115 TYR B O 1
ATOM 2061 N N . PRO B 1 116 ? -9.305 7.605 -3.215 1 98.69 116 PRO B N 1
ATOM 2062 C CA . PRO B 1 116 ? -8.32 8.203 -2.311 1 98.69 116 PRO B CA 1
ATOM 2063 C C . PRO B 1 116 ? -7.477 9.289 -2.988 1 98.69 116 PRO B C 1
ATOM 2065 O O . PRO B 1 116 ? -7.023 10.227 -2.326 1 98.69 116 PRO B O 1
ATOM 2068 N N . ILE B 1 117 ? -7.254 9.156 -4.297 1 98.69 117 ILE B N 1
ATOM 2069 C CA . ILE B 1 117 ? -6.406 10.109 -5.008 1 98.69 117 ILE B CA 1
ATOM 2070 C C . ILE B 1 117 ? -6.941 11.523 -4.812 1 98.69 117 ILE B C 1
ATOM 2072 O O . ILE B 1 117 ? -6.176 12.453 -4.551 1 98.69 117 ILE B O 1
ATOM 2076 N N . TYR B 1 118 ? -8.242 11.664 -4.895 1 98 118 TYR B N 1
ATOM 2077 C CA . TYR B 1 118 ? -8.883 12.969 -4.73 1 98 118 TYR B CA 1
ATOM 2078 C C . TYR B 1 118 ? -8.633 13.523 -3.336 1 98 118 TYR B C 1
ATOM 2080 O O . TYR B 1 118 ? -8.25 14.688 -3.186 1 98 118 TYR B O 1
ATOM 2088 N N . PHE B 1 119 ? -8.75 12.797 -2.369 1 98.19 119 PHE B N 1
ATOM 2089 C CA . PHE B 1 119 ? -8.656 13.273 -0.994 1 98.19 119 PHE B CA 1
ATOM 2090 C C . PHE B 1 119 ? -7.199 13.406 -0.566 1 98.19 119 PHE B C 1
ATOM 2092 O O . PHE B 1 119 ? -6.871 14.234 0.284 1 98.19 119 PHE B O 1
ATOM 2099 N N . ILE B 1 120 ? -6.332 12.57 -1.152 1 98.56 120 ILE B N 1
ATOM 2100 C CA . ILE B 1 120 ? -4.902 12.727 -0.908 1 98.56 120 ILE B CA 1
ATOM 2101 C C . ILE B 1 120 ? -4.434 14.086 -1.42 1 98.56 120 ILE B C 1
ATOM 2103 O O . ILE B 1 120 ? -3.713 14.805 -0.723 1 98.56 120 ILE B O 1
ATOM 2107 N N . ARG B 1 121 ? -4.902 14.406 -2.633 1 97.69 121 ARG B N 1
ATOM 2108 C CA . ARG B 1 121 ? -4.574 15.727 -3.172 1 97.69 121 ARG B CA 1
ATOM 2109 C C . ARG B 1 121 ? -5.039 16.828 -2.232 1 97.69 121 ARG B C 1
ATOM 2111 O O . ARG B 1 121 ? -4.285 17.766 -1.941 1 97.69 121 ARG B O 1
ATOM 2118 N N . LYS B 1 122 ? -6.242 16.703 -1.741 1 96.69 122 LYS B N 1
ATOM 2119 C CA . LYS B 1 122 ? -6.797 17.703 -0.836 1 96.69 122 LYS B CA 1
ATOM 2120 C C . LYS B 1 122 ? -5.992 17.781 0.459 1 96.69 122 LYS B C 1
ATOM 2122 O O . LYS B 1 122 ? -5.848 18.859 1.044 1 96.69 122 LYS B O 1
ATOM 2127 N N . SER B 1 123 ? -5.531 16.656 0.898 1 96.19 123 SER B N 1
ATOM 2128 C CA . SER B 1 123 ? -4.715 16.625 2.107 1 96.19 123 SER B CA 1
ATOM 2129 C C . SER B 1 123 ? -3.385 17.344 1.898 1 96.19 123 SER B C 1
ATOM 2131 O O . SER B 1 123 ? -2.951 18.125 2.75 1 96.19 123 SER B O 1
ATOM 2133 N N . VAL B 1 124 ? -2.764 17.125 0.789 1 96.75 124 VAL B N 1
ATOM 2134 C CA . VAL B 1 124 ? -1.459 17.703 0.473 1 96.75 124 VAL B CA 1
ATOM 2135 C C . VAL B 1 124 ? -1.582 19.219 0.333 1 96.75 124 VAL B C 1
ATOM 2137 O O . VAL B 1 124 ? -0.694 19.969 0.757 1 96.75 124 VAL B O 1
ATOM 2140 N N . THR B 1 125 ? -2.721 19.703 -0.18 1 95.31 125 THR B N 1
ATOM 2141 C CA . THR B 1 125 ? -2.906 21.125 -0.404 1 95.31 125 THR B CA 1
ATOM 2142 C C . THR B 1 125 ? -3.484 21.797 0.838 1 95.31 125 THR B C 1
ATOM 2144 O O . THR B 1 125 ? -3.658 23.016 0.867 1 95.31 125 THR B O 1
ATOM 2147 N N . GLY B 1 126 ? -3.857 21.094 1.8 1 92.38 126 GLY B N 1
ATOM 2148 C CA . GLY B 1 126 ? -4.414 21.656 3.02 1 92.38 126 GLY B CA 1
ATOM 2149 C C . GLY B 1 126 ? -5.891 21.984 2.908 1 92.38 126 GLY B C 1
ATOM 2150 O O . GLY B 1 126 ? -6.418 22.766 3.695 1 92.38 126 GLY B O 1
ATOM 2151 N N . GLU B 1 127 ? -6.559 21.297 1.983 1 93.06 127 GLU B N 1
ATOM 2152 C CA . GLU B 1 127 ? -7.953 21.641 1.705 1 93.06 127 GLU B CA 1
ATOM 2153 C C . GLU B 1 127 ? -8.906 20.625 2.348 1 93.06 127 GLU B C 1
ATOM 2155 O O . GLU B 1 127 ? -10.125 20.812 2.309 1 93.06 127 GLU B O 1
ATOM 2160 N N . LEU B 1 128 ? -8.289 19.578 2.92 1 90.25 128 LEU B N 1
ATOM 2161 C CA . LEU B 1 128 ? -9.148 18.594 3.551 1 90.25 128 LEU B CA 1
ATOM 2162 C C . LEU B 1 128 ? -9.766 19.141 4.832 1 90.25 128 LEU B C 1
ATOM 2164 O O . LEU B 1 128 ? -9.047 19.5 5.762 1 90.25 128 LEU B O 1
ATOM 2168 N N . THR B 1 129 ? -11.109 19.422 4.883 1 83.19 129 THR B N 1
ATOM 2169 C CA . THR B 1 129 ? -11.82 20.031 6.004 1 83.19 129 THR B CA 1
ATOM 2170 C C . THR B 1 129 ? -12.891 19.078 6.539 1 83.19 129 THR B C 1
ATOM 2172 O O . THR B 1 129 ? -13.422 18.25 5.797 1 83.19 129 THR B O 1
#

Sequence (258 aa):
MKTLRPFFLITDIGFVLYWFITILHIIPDEWLFKDYNNPLLVSWNWSFLPLDLLISFSGLFSLYLYGKANSAWKPISLISLVLTFSSGLQAIAFWGIRLDFDITWWLPNLYLLLYPIYFIRKSVTGELTMKTLRPFFLITDIGFVLYWFITILHIIPDEWLFKDYNNPLLVSWNWSFLPLDLLISFSGLFSLYLYGKANSAWKPISLISLVLTFSSGLQAIAFWGIRLDFDITWWLPNLYLLLYPIYFIRKSVTGELT

pLDDT: mean 93.58, std 7.36, range [67.69, 98.94]

Foldseek 3Di:
DVVCLVVLVCQLVVLVVLVVCVVVVVDPVVVNFPPSVDVVRVCVVVVCNVLSNLLNVLSVVLVVCVVVVHPVSLVSNLVSLVSLLVSLVVQCVVCVVVVPDDCSSNVVSVVSNPPSVVVNVCSVVVNND/DVVCLVVLVCLLVVLVVLVVCVVVVVDPVVVNFPPSVDVVRVCVVVVCNVLSNLLNVLSVVLVVCVVVVHPVSLVSNLVSLVSLLVSLVVQCVVCVVVVPDDCVSNVVSVVSNPPSVVVNVCSVVVNND

InterPro domains:
  IPR020348 Uncharacterised protein family YvaD [PF17314] (5-125)

Nearest PDB structures (foldseek):
  5fig-assembly1_C  TM=6.605E-01  e=1.954E+00  Bacillus subtilis
  5fig-assembly2_E-2  TM=7.142E-01  e=2.801E+00  Bacillus subtilis
  6q58-assembly1_A  TM=5.843E-01  e=9.138E+00  Streptomyces lividans 1326
  5fig-assembly1_C  TM=6.467E-01  e=2.308E+00  Bacillus subtilis
  5fig-assembly2_E-2  TM=7.140E-01  e=4.082E+00  Bacillus subtilis

Radius of gyration: 18.24 Å; Cα contacts (8 Å, |Δi|>4): 317; chains: 2; bounding box: 41×49×38 Å

Secondary structure (DSSP, 8-state):
-TTHHHHHHHHHHHHHHHHHHHHTT-S-HHHHSTTTT-HHHHHHHHTHHHHHHHHHHHHHHHHHHHHTT-TTHHHHHHHHHHHHHHHHHHHHHHHHHHT---HHHHHHHHHHHHHHHHHHHHHHHT---/-TTTHHHHHHHHHHHHHHHHHHHTT-S-HHHHSTTTT-HHHHHHHHTHHHHHHHHHHHHHHHHHHHHTT-TTHHHHHHHHHHHHHHHHHHHHHHHHHHT---HHHHHHHHHHHHHHHHHHHHHHHT---

Solvent-accessible surface area (backbone atoms only — not comparable to full-atom values): 13197 Å² total; per-residue (Å²): 64,79,79,51,44,61,55,41,51,54,51,27,51,47,45,53,50,51,50,51,37,58,75,64,55,73,54,65,53,70,80,75,30,74,64,58,82,37,66,67,48,44,34,53,57,58,20,43,49,68,58,48,49,49,24,27,51,32,32,53,47,16,54,52,29,46,75,67,73,37,77,50,20,56,54,35,36,48,49,17,34,46,46,34,24,48,54,11,44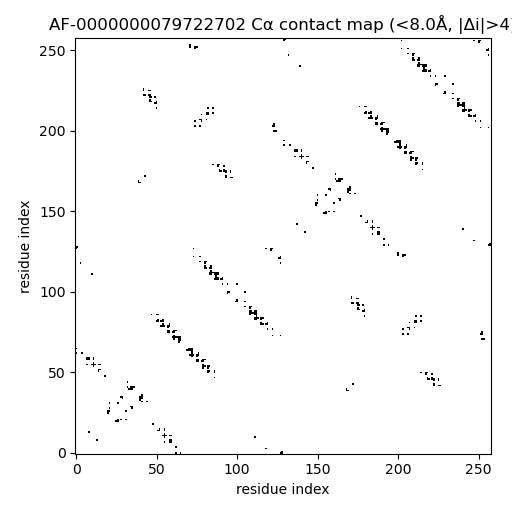,43,52,49,36,28,34,56,70,64,67,56,89,46,64,87,62,45,48,62,28,48,51,35,34,48,59,30,54,61,52,49,52,27,49,52,72,67,64,66,84,64,78,80,52,45,61,55,42,51,53,50,27,51,48,45,51,51,51,50,51,37,57,74,66,54,73,52,63,55,70,80,75,32,75,64,58,81,37,67,66,48,43,33,54,56,58,18,43,48,66,58,47,48,49,24,25,50,33,32,53,46,16,54,53,28,47,76,67,71,37,77,49,18,57,55,35,36,48,47,16,35,44,45,34,23,48,54,12,44,42,52,49,35,28,32,58,70,64,66,54,87,45,65,86,62,45,49,62,28,48,51,35,33,47,60,30,53,60,52,48,52,28,50,52,71,66,65,66,84